Protein AF-V9LHU2-F1 (afdb_monomer_lite)

Sequence (191 aa):
ALPICSCALKLEPSNVKAFYRRALAYKGLQNYTVSIDDLNKVLKLDSNVAEAQKELQEVSELLKKQRSASSHEKSRKKIQIDEVADVDEEETGPKQQDATKQVGSGDPTEDLPYIREAFENSHSPSEKGALLKPTNAYEFGQAFNVLRSKKDSTACAELLRNVEPKDLPLMITNKLESDAFTMIFQALEGH

Radius of gyration: 30.88 Å; chains: 1; bounding box: 81×72×53 Å

Organism: Callorhinchus milii (NCBI:txid7868)

Secondary structure (DSSP, 8-state):
-HHHHHHHHHH-TT-HHHHHHHHHHHHHTT-HHHHHHHHHHHHHH-TT-HHHHHHHHHHHHHHHHHHHHHHHTT---------------------------------------------------------SS--SHHHHHHHHHHHHHHT-HHHHHHHHHTS-TTTHHHHHSS---HHHHHHHHHHHHT-

Foldseek 3Di:
DQVVLVVVCVVPVLDLVSLQVNLVVCVVVLVLVSSLVSLVSSCVSPVPPPVSVVSNVVSVVSVVVVVVVVVVVPCPDDDDDDDDDDDDDDDDDDDDDDDDDDDDDDDDDDDDDDPPPDPPPDDDDDPDPDPLADPALVSLVVQLVVCVVVLPLQVVLSSVVNDDPVCVCVSPVPDDDPVSVVSNVVSVVVD

InterPro domains:
  IPR011990 Tetratricopeptide-like helical domain superfamily [G3DSA:1.25.40.10] (1-74)
  IPR011990 Tetratricopeptide-like helical domain superfamily [SSF48452] (1-69)
  IPR025986 RNA-polymerase II-associated protein 3-like, C-terminal domain [PF13877] (133-189)
  IPR051982 Ciliary Assembly and Mitochondrial Import [PTHR45984] (5-190)

Structure (mmCIF, N/CA/C/O backbone):
data_AF-V9LHU2-F1
#
_entry.id   AF-V9LHU2-F1
#
loop_
_atom_site.group_PDB
_atom_site.id
_atom_site.type_symbol
_atom_site.label_atom_id
_atom_site.label_alt_id
_atom_site.label_comp_id
_atom_site.label_asym_id
_atom_site.label_entity_id
_atom_site.label_seq_id
_atom_site.pdbx_PDB_ins_code
_atom_site.Cartn_x
_atom_site.Cartn_y
_atom_site.Cartn_z
_atom_site.occupancy
_atom_site.B_iso_or_equiv
_atom_site.auth_seq_id
_atom_site.auth_comp_id
_atom_site.auth_asym_id
_atom_site.auth_atom_id
_atom_site.pdbx_PDB_model_num
ATOM 1 N N . ALA A 1 1 ? -0.567 2.922 -3.201 1.00 70.00 1 ALA A N 1
ATOM 2 C CA . ALA A 1 1 ? -0.604 1.744 -2.298 1.00 70.00 1 ALA A CA 1
ATOM 3 C C . ALA A 1 1 ? -1.782 0.796 -2.578 1.00 70.00 1 ALA A C 1
ATOM 5 O O . ALA A 1 1 ? -1.551 -0.404 -2.700 1.00 70.00 1 ALA A O 1
ATOM 6 N N . LEU A 1 2 ? -3.021 1.296 -2.716 1.00 85.56 2 LEU A N 1
ATOM 7 C CA . LEU A 1 2 ? -4.216 0.455 -2.919 1.00 85.56 2 LEU A CA 1
ATOM 8 C C . LEU A 1 2 ? -4.180 -0.499 -4.134 1.00 85.56 2 LEU A C 1
ATOM 10 O O . LEU A 1 2 ? -4.564 -1.660 -3.956 1.00 85.56 2 LEU A O 1
ATOM 14 N N . PRO A 1 3 ? -3.711 -0.085 -5.335 1.00 87.94 3 PRO A N 1
ATOM 15 C CA . PRO A 1 3 ? -3.720 -0.973 -6.502 1.00 87.94 3 PRO A CA 1
ATOM 16 C C . PRO A 1 3 ? -2.809 -2.190 -6.311 1.00 87.94 3 PRO A C 1
ATOM 18 O O . PRO A 1 3 ? -3.219 -3.318 -6.561 1.00 87.94 3 PRO A O 1
ATOM 21 N N . ILE A 1 4 ? -1.612 -1.970 -5.760 1.00 90.44 4 ILE A N 1
ATOM 22 C CA . ILE A 1 4 ? -0.615 -3.021 -5.515 1.00 90.44 4 ILE A CA 1
ATOM 23 C C . ILE A 1 4 ? -1.143 -4.047 -4.506 1.00 90.44 4 ILE A C 1
ATOM 25 O O . ILE A 1 4 ? -1.066 -5.246 -4.753 1.00 90.44 4 ILE A O 1
ATOM 29 N N . CYS A 1 5 ? -1.739 -3.593 -3.397 1.00 91.50 5 CYS A N 1
ATOM 30 C CA . CYS A 1 5 ? -2.280 -4.507 -2.386 1.00 91.50 5 CYS A CA 1
ATOM 31 C C . CYS A 1 5 ? -3.470 -5.311 -2.927 1.00 91.50 5 CYS A C 1
ATOM 33 O O . CYS A 1 5 ? -3.622 -6.485 -2.608 1.00 91.50 5 CYS A O 1
ATOM 35 N N . SER A 1 6 ? -4.296 -4.703 -3.780 1.00 91.00 6 SER A N 1
ATOM 36 C CA . SER A 1 6 ? -5.430 -5.395 -4.399 1.00 91.00 6 SER A CA 1
ATOM 37 C C . SER A 1 6 ? -4.979 -6.454 -5.405 1.00 91.00 6 SER A C 1
ATOM 39 O O . SER A 1 6 ? -5.558 -7.534 -5.435 1.00 91.00 6 SER A O 1
ATOM 41 N N . CYS A 1 7 ? -3.928 -6.190 -6.187 1.00 93.06 7 CYS A N 1
ATOM 42 C CA . CYS A 1 7 ? -3.309 -7.207 -7.038 1.00 93.06 7 CYS A CA 1
ATOM 43 C C . CYS A 1 7 ? -2.680 -8.334 -6.209 1.00 93.06 7 CYS A C 1
ATOM 45 O O . CYS A 1 7 ? -2.904 -9.501 -6.518 1.00 93.06 7 CYS A O 1
ATOM 47 N N . ALA A 1 8 ? -1.974 -8.006 -5.123 1.00 91.94 8 ALA A N 1
ATOM 48 C CA . ALA A 1 8 ? -1.400 -9.008 -4.225 1.00 91.94 8 ALA A CA 1
ATOM 49 C C . ALA A 1 8 ? -2.474 -9.944 -3.645 1.00 91.94 8 ALA A C 1
ATOM 51 O O . ALA A 1 8 ? -2.272 -11.148 -3.618 1.00 91.94 8 ALA A O 1
ATOM 52 N N . LEU A 1 9 ? -3.646 -9.417 -3.281 1.00 93.69 9 LEU A N 1
ATOM 53 C CA . LEU A 1 9 ? -4.769 -10.220 -2.780 1.00 93.69 9 LEU A CA 1
ATOM 54 C C . LEU A 1 9 ? -5.472 -11.062 -3.856 1.00 93.69 9 LEU A C 1
ATOM 56 O O . LEU A 1 9 ? -6.142 -12.033 -3.518 1.00 93.69 9 LEU A O 1
ATOM 60 N N . LYS A 1 10 ? -5.340 -10.711 -5.141 1.00 94.25 10 LYS A N 1
ATOM 61 C CA . LYS A 1 10 ? -5.804 -11.569 -6.245 1.00 94.25 10 LYS A CA 1
ATOM 62 C C . LYS A 1 10 ? -4.884 -12.771 -6.451 1.00 94.25 10 LYS A C 1
ATOM 64 O O . LYS A 1 10 ? -5.369 -13.831 -6.823 1.00 94.25 10 LYS A O 1
ATOM 69 N N . LEU A 1 11 ? -3.581 -12.587 -6.235 1.00 93.88 11 LEU A N 1
ATOM 70 C CA . LEU A 1 11 ? -2.580 -13.651 -6.345 1.00 93.88 11 LEU A CA 1
ATOM 71 C C . LEU A 1 11 ? -2.571 -14.538 -5.095 1.00 93.88 11 LEU A C 1
ATOM 73 O O . LEU A 1 11 ? -2.577 -15.758 -5.203 1.00 93.88 11 LEU A O 1
ATOM 77 N N . GLU A 1 12 ? -2.613 -13.922 -3.915 1.00 93.00 12 GLU A N 1
ATOM 78 C CA . GLU A 1 12 ? -2.610 -14.591 -2.617 1.00 93.00 12 GLU A CA 1
ATOM 79 C C . GLU A 1 12 ? -3.754 -14.063 -1.732 1.00 93.00 12 GLU A C 1
ATOM 81 O O . GLU A 1 12 ? -3.588 -13.084 -0.994 1.00 93.00 12 GLU A O 1
ATOM 86 N N . PRO A 1 13 ? -4.929 -14.719 -1.759 1.00 92.50 13 PRO A N 1
ATOM 87 C CA . PRO A 1 13 ? -6.110 -14.273 -1.017 1.00 92.50 13 PRO A CA 1
ATOM 88 C C . PRO A 1 13 ? -5.958 -14.278 0.509 1.00 92.50 13 PRO A C 1
ATOM 90 O O . PRO A 1 13 ? -6.752 -13.644 1.199 1.00 92.50 13 PRO A O 1
ATOM 93 N N . SER A 1 14 ? -4.963 -14.987 1.044 1.00 93.06 14 SER A N 1
ATOM 94 C CA . SER A 1 14 ? -4.657 -15.101 2.476 1.00 93.06 14 SER A CA 1
ATOM 95 C C . SER A 1 14 ? -3.458 -14.248 2.911 1.00 93.06 14 SER A C 1
ATOM 97 O O . SER A 1 14 ? -2.931 -14.429 4.009 1.00 93.06 14 SER A O 1
ATOM 99 N N . ASN A 1 15 ? -2.996 -13.311 2.076 1.00 93.81 15 ASN A N 1
ATOM 100 C CA . ASN A 1 15 ? -1.817 -12.510 2.389 1.00 93.81 15 ASN A CA 1
ATOM 101 C C . ASN A 1 15 ? -2.116 -11.435 3.452 1.00 93.81 15 ASN A C 1
ATOM 103 O O . ASN A 1 15 ? -2.628 -10.349 3.162 1.00 93.81 15 ASN A O 1
ATOM 107 N N . VAL A 1 16 ? -1.730 -11.730 4.698 1.00 94.31 16 VAL A N 1
ATOM 108 C CA . VAL A 1 16 ? -1.912 -10.859 5.873 1.00 94.31 16 VAL A CA 1
ATOM 109 C C . VAL A 1 16 ? -1.291 -9.474 5.661 1.00 94.31 16 VAL A C 1
ATOM 111 O O . VAL A 1 16 ? -1.919 -8.451 5.940 1.00 94.31 16 VAL A O 1
ATOM 114 N N . LYS A 1 17 ? -0.077 -9.413 5.098 1.00 93.88 17 LYS A N 1
ATOM 115 C CA . LYS A 1 17 ? 0.635 -8.146 4.856 1.00 93.88 17 LYS A CA 1
ATOM 116 C C . LYS A 1 17 ? -0.089 -7.282 3.824 1.00 93.88 17 LYS A C 1
ATOM 118 O O . LYS A 1 17 ? -0.102 -6.060 3.965 1.00 93.88 17 LYS A O 1
ATOM 123 N N . ALA A 1 18 ? -0.682 -7.893 2.799 1.00 95.50 18 ALA A N 1
ATOM 124 C CA . ALA A 1 18 ? -1.439 -7.178 1.779 1.00 95.50 18 ALA A CA 1
ATOM 125 C C . ALA A 1 18 ? -2.730 -6.574 2.353 1.00 95.50 18 ALA A C 1
ATOM 127 O O . ALA A 1 18 ? -2.995 -5.397 2.102 1.00 95.50 18 ALA A O 1
ATOM 128 N N . PHE A 1 19 ? -3.478 -7.322 3.176 1.00 96.12 19 PHE A N 1
ATOM 129 C CA . PHE A 1 19 ? -4.643 -6.777 3.887 1.00 96.12 19 PHE A CA 1
ATOM 130 C C . PHE A 1 19 ? -4.256 -5.627 4.818 1.00 96.12 19 PHE A C 1
ATOM 132 O O . PHE A 1 19 ? -4.855 -4.557 4.740 1.00 96.12 19 PHE A O 1
ATOM 139 N N . TYR A 1 20 ? -3.211 -5.798 5.631 1.00 96.25 20 TYR A N 1
ATOM 140 C CA . TYR A 1 20 ? -2.770 -4.767 6.571 1.00 96.25 20 TYR A CA 1
ATOM 141 C C . TYR A 1 20 ? -2.350 -3.471 5.858 1.00 96.25 20 TYR A C 1
ATOM 143 O O . TYR A 1 20 ? -2.812 -2.381 6.192 1.00 96.25 20 TYR A O 1
ATOM 151 N N . ARG A 1 21 ? -1.538 -3.572 4.796 1.00 96.00 21 ARG A N 1
ATOM 152 C CA . ARG A 1 21 ? -1.123 -2.405 3.997 1.00 96.00 21 ARG A CA 1
ATOM 153 C C . ARG A 1 21 ? -2.301 -1.724 3.302 1.00 96.00 21 ARG A C 1
ATOM 155 O O . ARG A 1 21 ? -2.314 -0.496 3.197 1.00 96.00 21 ARG A O 1
ATOM 162 N N . ARG A 1 22 ? -3.286 -2.496 2.830 1.00 96.88 22 ARG A N 1
ATOM 163 C CA . ARG A 1 22 ? -4.504 -1.949 2.222 1.00 96.88 22 ARG A CA 1
ATOM 164 C C . ARG A 1 22 ? -5.360 -1.215 3.254 1.00 96.88 22 ARG A C 1
ATOM 166 O O . ARG A 1 22 ? -5.807 -0.106 2.968 1.00 96.88 22 ARG A O 1
ATOM 173 N N . ALA A 1 23 ? -5.491 -1.762 4.461 1.00 96.69 23 ALA A N 1
ATOM 174 C CA . ALA A 1 23 ? -6.205 -1.119 5.555 1.00 96.69 23 ALA A CA 1
ATOM 175 C C . ALA A 1 23 ? -5.594 0.229 5.952 1.00 96.69 23 ALA A C 1
ATOM 177 O O . ALA A 1 23 ? -6.328 1.207 6.096 1.00 96.69 23 ALA A O 1
ATOM 178 N N . LEU A 1 24 ? -4.265 0.309 6.073 1.00 96.38 24 LEU A N 1
ATOM 179 C CA . LEU A 1 24 ? -3.568 1.562 6.384 1.00 96.38 24 LEU A CA 1
ATOM 180 C C . LEU A 1 24 ? -3.750 2.609 5.278 1.00 96.38 24 LEU A C 1
ATOM 182 O O . LEU A 1 24 ? -3.961 3.788 5.558 1.00 96.38 24 LEU A O 1
ATOM 186 N N . ALA A 1 25 ? -3.731 2.181 4.014 1.00 96.56 25 ALA A N 1
ATOM 187 C CA . ALA A 1 25 ? -4.011 3.076 2.898 1.00 96.56 25 ALA A CA 1
ATOM 188 C C . ALA A 1 25 ? -5.453 3.617 2.951 1.00 96.56 25 ALA A C 1
ATOM 190 O O . ALA A 1 25 ? -5.659 4.810 2.746 1.00 96.56 25 ALA A O 1
ATOM 191 N N . TYR A 1 26 ? -6.443 2.779 3.281 1.00 96.81 26 TYR A N 1
ATOM 192 C CA . TYR A 1 26 ? -7.828 3.230 3.461 1.00 96.81 26 TYR A CA 1
ATOM 193 C C . TYR A 1 26 ? -8.025 4.118 4.695 1.00 96.81 26 TYR A C 1
ATOM 195 O O . TYR A 1 26 ? -8.783 5.084 4.614 1.00 96.81 26 TYR A O 1
ATOM 203 N N . LYS A 1 27 ? -7.300 3.865 5.794 1.00 95.81 27 LYS A N 1
ATOM 204 C CA . LYS A 1 27 ? -7.235 4.762 6.961 1.00 95.81 27 LYS A CA 1
ATOM 205 C C . LYS A 1 27 ? -6.765 6.159 6.543 1.00 95.81 27 LYS A C 1
ATOM 207 O O . LYS A 1 27 ? -7.410 7.141 6.898 1.00 95.81 27 LYS A O 1
ATOM 212 N N . GLY A 1 28 ? -5.697 6.248 5.743 1.00 94.81 28 GLY A N 1
ATOM 213 C CA . GLY A 1 28 ? -5.184 7.519 5.212 1.00 94.81 28 GLY A CA 1
ATOM 214 C C . GLY A 1 28 ? -6.164 8.249 4.285 1.00 94.81 28 GLY A C 1
ATOM 215 O O . GLY A 1 28 ? -6.197 9.473 4.267 1.00 94.81 28 GLY A O 1
ATOM 216 N N . LEU A 1 29 ? -7.017 7.509 3.573 1.00 94.75 29 LEU A N 1
ATOM 217 C CA . LEU A 1 29 ? -8.088 8.060 2.731 1.00 94.75 29 LEU A CA 1
ATOM 218 C C . LEU A 1 29 ? -9.377 8.376 3.504 1.00 94.75 29 LEU A C 1
ATOM 220 O O . LEU A 1 29 ? -10.397 8.670 2.885 1.00 94.75 29 LEU A O 1
ATOM 224 N N . GLN A 1 30 ? -9.360 8.261 4.836 1.00 94.44 30 GLN A N 1
ATOM 225 C CA . GLN A 1 30 ? -10.532 8.415 5.708 1.00 94.44 30 GLN A CA 1
ATOM 226 C C . GLN A 1 30 ? -11.694 7.465 5.367 1.00 94.44 30 GLN A C 1
ATOM 228 O O . GLN A 1 30 ? -12.832 7.658 5.793 1.00 94.44 30 GLN A O 1
ATOM 233 N N . ASN A 1 31 ? -11.416 6.391 4.626 1.00 96.00 31 ASN A N 1
ATOM 234 C CA . ASN A 1 31 ? -12.379 5.335 4.357 1.00 96.00 31 ASN A CA 1
ATOM 235 C C . ASN A 1 31 ? -12.273 4.270 5.455 1.00 96.00 31 ASN A C 1
ATOM 237 O O . ASN A 1 31 ? -11.747 3.170 5.266 1.00 96.00 31 ASN A O 1
ATOM 241 N N . TYR A 1 32 ? -12.729 4.645 6.648 1.00 96.88 32 TYR A N 1
ATOM 242 C CA . TYR A 1 32 ? -12.542 3.845 7.854 1.00 96.88 32 TYR A CA 1
ATOM 243 C C . TYR A 1 32 ? -13.312 2.521 7.832 1.00 96.88 32 TYR A C 1
ATOM 245 O O . TYR A 1 32 ? -12.862 1.554 8.435 1.00 96.88 32 TYR A O 1
ATOM 253 N N . THR A 1 33 ? -14.431 2.434 7.109 1.00 96.06 33 THR A N 1
ATOM 254 C CA . THR A 1 33 ? -15.222 1.197 7.014 1.00 96.06 33 THR A CA 1
ATOM 255 C C . THR A 1 33 ? -14.438 0.086 6.320 1.00 96.06 33 THR A C 1
ATOM 257 O O . THR A 1 33 ? -14.263 -0.988 6.890 1.00 96.06 33 THR A O 1
ATOM 260 N N . VAL A 1 34 ? -13.875 0.368 5.141 1.00 96.31 34 VAL A N 1
ATOM 261 C CA . VAL A 1 34 ? -13.072 -0.614 4.393 1.00 96.31 34 VAL A CA 1
ATOM 262 C C . VAL A 1 34 ? -11.771 -0.942 5.133 1.00 96.31 34 VAL A C 1
ATOM 264 O O . VAL A 1 34 ? -11.323 -2.087 5.129 1.00 96.31 34 VAL A O 1
ATOM 267 N N . SER A 1 35 ? -11.182 0.045 5.816 1.00 97.00 35 SER A N 1
ATOM 268 C CA . SER A 1 35 ? -10.005 -0.167 6.665 1.00 97.00 35 SER A CA 1
ATOM 269 C C . SER A 1 35 ? -10.281 -1.167 7.798 1.00 97.00 35 SER A C 1
ATOM 271 O O . SER A 1 35 ? -9.515 -2.114 7.977 1.00 97.00 35 SER A O 1
ATOM 273 N N . ILE A 1 36 ? -11.410 -1.025 8.505 1.00 97.62 36 ILE A N 1
ATOM 274 C CA . ILE A 1 36 ? -11.835 -1.952 9.568 1.00 97.62 36 ILE A CA 1
ATOM 275 C C . ILE A 1 36 ? -12.073 -3.360 9.016 1.00 97.62 36 ILE A C 1
ATOM 277 O O . ILE A 1 36 ? -11.652 -4.337 9.636 1.00 97.62 36 ILE A O 1
ATOM 281 N N . ASP A 1 37 ? -12.716 -3.492 7.856 1.00 97.31 37 ASP A N 1
ATOM 282 C CA . ASP A 1 37 ? -12.974 -4.801 7.245 1.00 97.31 37 ASP A CA 1
ATOM 283 C C . ASP A 1 37 ? -11.676 -5.552 6.919 1.00 97.31 37 ASP A C 1
ATOM 285 O O . ASP A 1 37 ? -11.569 -6.758 7.161 1.00 97.31 37 ASP A O 1
ATOM 289 N N . ASP A 1 38 ? -10.674 -4.844 6.397 1.00 97.12 38 ASP A N 1
ATOM 290 C CA . ASP A 1 38 ? -9.365 -5.424 6.102 1.00 97.12 38 ASP A CA 1
ATOM 291 C C . ASP A 1 38 ? -8.579 -5.764 7.379 1.00 97.12 38 ASP A C 1
ATOM 293 O O . ASP A 1 38 ? -7.986 -6.841 7.447 1.00 97.12 38 ASP A O 1
ATOM 297 N N . LEU A 1 39 ? -8.627 -4.925 8.422 1.00 97.00 39 LEU A N 1
ATOM 298 C CA . LEU A 1 39 ? -8.008 -5.228 9.725 1.00 97.00 39 LEU A CA 1
ATOM 299 C C . LEU A 1 39 ? -8.656 -6.440 10.401 1.00 97.00 39 LEU A C 1
ATOM 301 O O . LEU A 1 39 ? -7.961 -7.294 10.946 1.00 97.00 39 LEU A O 1
ATOM 305 N N . ASN A 1 40 ? -9.977 -6.587 10.300 1.00 96.88 40 ASN A N 1
ATOM 306 C CA . ASN A 1 40 ? -10.668 -7.777 10.790 1.00 96.88 40 ASN A CA 1
ATOM 307 C C . ASN A 1 40 ? -10.227 -9.045 10.048 1.00 96.88 40 ASN A C 1
ATOM 309 O O . ASN A 1 40 ? -10.121 -10.108 10.657 1.00 96.88 40 ASN A O 1
ATOM 313 N N . LYS A 1 41 ? -9.955 -8.964 8.739 1.00 95.94 41 LYS A N 1
ATOM 314 C CA . LYS A 1 41 ? -9.402 -10.101 7.983 1.00 95.94 41 LYS A CA 1
ATOM 315 C C . LYS A 1 41 ? -7.984 -10.440 8.427 1.00 95.94 41 LYS A C 1
ATOM 317 O O . LYS A 1 41 ? -7.686 -11.621 8.562 1.00 95.94 41 LYS A O 1
ATOM 322 N N . VAL A 1 42 ? -7.149 -9.436 8.706 1.00 96.06 42 VAL A N 1
ATOM 323 C CA . VAL A 1 42 ? -5.812 -9.641 9.291 1.00 96.06 42 VAL A CA 1
ATOM 324 C C . VAL A 1 42 ? -5.920 -10.436 10.589 1.00 96.06 42 VAL A C 1
ATOM 326 O O . VAL A 1 42 ? -5.305 -11.488 10.685 1.00 96.06 42 VAL A O 1
ATOM 329 N N . LEU A 1 43 ? -6.776 -10.013 11.523 1.00 95.06 43 LEU A N 1
ATOM 330 C CA . LEU A 1 43 ? -6.936 -10.668 12.830 1.00 95.06 43 LEU A CA 1
ATOM 331 C C . LEU A 1 43 ? -7.561 -12.070 12.758 1.00 95.06 43 LEU A C 1
ATOM 333 O O . LEU A 1 43 ? -7.318 -12.904 13.632 1.00 95.06 43 LEU A O 1
ATOM 337 N N . LYS A 1 44 ? -8.363 -12.342 11.722 1.00 95.19 44 LYS A N 1
ATOM 338 C CA . LYS A 1 44 ? -8.899 -13.684 11.441 1.00 95.19 44 LYS A CA 1
ATOM 339 C C . LYS A 1 44 ? -7.836 -14.645 10.916 1.00 95.19 44 LYS A C 1
ATOM 341 O O . LYS A 1 44 ? -7.935 -15.838 11.177 1.00 95.19 44 LYS A O 1
ATOM 346 N N . LEU A 1 45 ? -6.879 -14.143 10.136 1.00 92.75 45 LEU A N 1
ATOM 347 C CA . LEU A 1 45 ? -5.796 -14.947 9.566 1.00 92.75 45 LEU A CA 1
ATOM 348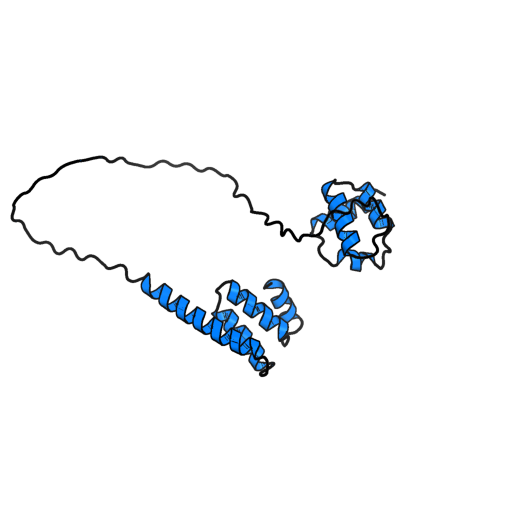 C C . LEU A 1 45 ? -4.640 -15.117 10.556 1.00 92.75 45 LEU A C 1
ATOM 350 O O . LEU A 1 45 ? -4.073 -16.199 10.656 1.00 92.75 45 LEU A O 1
ATOM 354 N N . ASP A 1 46 ? -4.316 -14.054 11.286 1.00 90.81 46 ASP A N 1
ATOM 355 C CA . ASP A 1 46 ? -3.299 -14.030 12.326 1.00 90.81 46 ASP A CA 1
ATOM 356 C C . ASP A 1 46 ? -3.799 -13.191 13.507 1.00 90.81 46 ASP A C 1
ATOM 358 O O . ASP A 1 46 ? -3.810 -11.958 13.489 1.00 90.81 46 ASP A O 1
ATOM 362 N N . SER A 1 47 ? -4.244 -13.882 14.553 1.00 88.50 47 SER A N 1
ATOM 363 C CA . SER A 1 47 ? -4.791 -13.246 15.751 1.00 88.50 47 SER A CA 1
ATOM 364 C C . SER A 1 47 ? -3.719 -12.641 16.665 1.00 88.50 47 SER A C 1
ATOM 366 O O . SER A 1 47 ? -4.075 -11.926 17.600 1.00 88.50 47 SER A O 1
ATOM 368 N N . ASN A 1 48 ? -2.429 -12.895 16.407 1.00 89.25 48 ASN A N 1
ATOM 369 C CA . ASN A 1 48 ? -1.317 -12.433 17.241 1.00 89.25 48 ASN A CA 1
ATOM 370 C C . ASN A 1 48 ? -0.711 -11.095 16.769 1.00 89.25 48 ASN A C 1
ATOM 372 O O . ASN A 1 48 ? 0.289 -10.630 17.314 1.00 89.25 48 ASN A O 1
ATOM 376 N N . VAL A 1 49 ? -1.302 -10.449 15.761 1.00 91.75 49 VAL A N 1
ATOM 377 C CA . VAL A 1 49 ? -0.830 -9.148 15.263 1.00 91.75 49 VAL A CA 1
ATOM 378 C C . VAL A 1 49 ? -1.354 -8.023 16.161 1.00 91.75 49 VAL A C 1
ATOM 380 O O . VAL A 1 49 ? -2.414 -7.442 15.911 1.00 91.75 49 VAL A O 1
ATOM 383 N N . ALA A 1 50 ? -0.605 -7.703 17.218 1.00 92.31 50 ALA A N 1
ATOM 384 C CA . ALA A 1 50 ? -0.946 -6.644 18.173 1.00 92.31 50 ALA A CA 1
ATOM 385 C C . ALA A 1 50 ? -1.112 -5.270 17.494 1.00 92.31 50 ALA A C 1
ATOM 387 O O . ALA A 1 50 ? -1.990 -4.484 17.854 1.00 92.31 50 ALA A O 1
ATOM 388 N N . GLU A 1 51 ? -0.317 -4.996 16.460 1.00 92.19 51 GLU A N 1
ATOM 389 C CA . GLU A 1 51 ? -0.398 -3.772 15.668 1.00 92.19 51 GLU A CA 1
ATOM 390 C C . GLU A 1 51 ? -1.753 -3.646 14.966 1.00 92.19 51 GLU A C 1
ATOM 392 O O . GLU A 1 51 ? -2.352 -2.575 14.974 1.00 92.19 51 GLU A O 1
ATOM 397 N N . ALA A 1 52 ? -2.291 -4.743 14.426 1.00 93.00 52 ALA A N 1
ATOM 398 C CA . ALA A 1 52 ? -3.588 -4.735 13.756 1.00 93.00 52 ALA A CA 1
ATOM 399 C C . ALA A 1 52 ? -4.744 -4.486 14.732 1.00 93.00 52 ALA A C 1
ATOM 401 O O . ALA A 1 52 ? -5.700 -3.800 14.376 1.00 93.00 52 ALA A O 1
ATOM 402 N N . GLN A 1 53 ? -4.643 -4.978 15.971 1.00 94.88 53 GLN A N 1
ATOM 403 C CA . GLN A 1 53 ? -5.624 -4.680 17.020 1.00 94.88 53 GLN A CA 1
ATOM 404 C C . GLN A 1 53 ? -5.604 -3.194 17.395 1.00 94.88 53 GLN A C 1
ATOM 406 O O . GLN A 1 53 ? -6.657 -2.557 17.465 1.00 94.88 53 GLN A O 1
ATOM 411 N N . LYS A 1 54 ? -4.405 -2.627 17.580 1.00 96.50 54 LYS A N 1
ATOM 412 C CA . LYS A 1 54 ? -4.226 -1.203 17.883 1.00 96.50 54 LYS A CA 1
ATOM 413 C C . LYS A 1 54 ? -4.783 -0.317 16.766 1.00 96.50 54 LYS A C 1
ATOM 415 O O . LYS A 1 54 ? -5.544 0.609 17.039 1.00 96.50 54 LYS A O 1
ATOM 420 N N . GLU A 1 55 ? -4.438 -0.623 15.518 1.00 96.19 55 GLU A N 1
ATOM 421 C CA . GLU A 1 55 ? -4.940 0.103 14.348 1.00 96.19 55 GLU A CA 1
ATOM 422 C C . GLU A 1 55 ? -6.465 0.008 14.238 1.00 96.19 55 GLU A C 1
ATOM 424 O O . GLU A 1 55 ? -7.130 1.005 13.965 1.00 96.19 55 GLU A O 1
ATOM 429 N N . LEU A 1 56 ? -7.053 -1.161 14.515 1.00 96.56 56 LEU A N 1
ATOM 430 C CA . LEU A 1 56 ? -8.505 -1.342 14.472 1.00 96.56 56 LEU A CA 1
ATOM 431 C C . LEU A 1 56 ? -9.218 -0.471 15.509 1.00 96.56 56 LEU A C 1
ATOM 433 O O . LEU A 1 56 ? -10.255 0.126 15.202 1.00 96.56 56 LEU A O 1
ATOM 437 N N . GLN A 1 57 ? -8.659 -0.363 16.715 1.00 96.69 57 GLN A N 1
ATOM 438 C CA . GLN A 1 57 ? -9.188 0.516 17.752 1.00 96.69 57 GLN A CA 1
ATOM 439 C C . GLN A 1 57 ? -9.114 1.986 17.320 1.00 96.69 57 GLN A C 1
ATOM 441 O O . GLN A 1 57 ? -10.116 2.695 17.393 1.00 96.69 57 GLN A O 1
ATOM 446 N N . GLU A 1 58 ? -7.967 2.433 16.806 1.00 96.88 58 GLU A N 1
ATOM 447 C CA . GLU A 1 58 ? -7.781 3.815 16.354 1.00 96.88 58 GLU A CA 1
ATOM 448 C C . GLU A 1 58 ? -8.745 4.182 15.216 1.00 96.88 58 GLU A C 1
ATOM 450 O O . GLU A 1 58 ? -9.439 5.199 15.281 1.00 96.88 58 GLU A O 1
ATOM 455 N N . VAL A 1 59 ? -8.849 3.329 14.194 1.00 97.12 59 VAL A N 1
ATOM 456 C CA . VAL A 1 59 ? -9.748 3.544 13.052 1.00 97.12 59 VAL A CA 1
ATOM 457 C C . VAL A 1 59 ? -11.215 3.572 13.495 1.00 97.12 59 VAL A C 1
ATOM 459 O O . VAL A 1 59 ? -12.004 4.371 12.984 1.00 97.12 59 VAL A O 1
ATOM 462 N N . SER A 1 60 ? -11.589 2.752 14.479 1.00 96.50 60 SER A N 1
ATOM 463 C CA . SER A 1 60 ? -12.944 2.747 15.041 1.00 96.50 60 SER A CA 1
ATOM 464 C C . SER A 1 60 ? -13.284 4.061 15.750 1.00 96.50 60 SER A C 1
ATOM 466 O O . SER A 1 60 ? -14.395 4.574 15.595 1.00 96.50 60 SER A O 1
ATOM 468 N N . GLU A 1 61 ? -12.337 4.642 16.488 1.00 96.50 61 GLU A N 1
ATOM 469 C CA . GLU A 1 61 ? -12.522 5.951 17.124 1.00 96.50 61 GLU A CA 1
ATOM 470 C C . GLU A 1 61 ? -12.606 7.085 16.093 1.00 96.50 61 GLU A C 1
ATOM 472 O O . GLU A 1 61 ? -13.473 7.959 16.195 1.00 96.50 61 GLU A O 1
ATOM 477 N N . LEU A 1 62 ? -11.784 7.037 15.039 1.00 95.50 62 LEU A N 1
ATOM 478 C CA . LEU A 1 62 ? -11.861 7.994 13.931 1.00 95.50 62 LEU A CA 1
ATOM 479 C C . LEU A 1 62 ? -13.224 7.946 13.224 1.00 95.50 62 LEU A C 1
ATOM 481 O O . LEU A 1 62 ? -13.816 8.995 12.962 1.00 95.50 62 LEU A O 1
ATOM 485 N N . LEU A 1 63 ? -13.778 6.750 12.999 1.00 95.31 63 LEU A N 1
ATOM 486 C CA . LEU A 1 63 ? -15.109 6.586 12.412 1.00 95.31 63 LEU A CA 1
ATOM 487 C C . LEU A 1 63 ? -16.214 7.186 13.298 1.00 95.31 63 LEU A C 1
ATOM 489 O O . LEU A 1 63 ? -17.125 7.846 12.789 1.00 95.31 63 LEU A O 1
ATOM 493 N N . LYS A 1 64 ? -16.144 6.991 14.622 1.00 94.62 64 LYS A N 1
ATOM 494 C CA . LYS A 1 64 ? -17.090 7.608 15.570 1.00 94.62 64 LYS A CA 1
ATOM 495 C C . LYS A 1 64 ? -17.007 9.135 15.520 1.00 94.62 64 LYS A C 1
ATOM 497 O O . LYS A 1 64 ? -18.045 9.793 15.438 1.00 94.62 64 LYS A O 1
ATOM 502 N N . LYS A 1 65 ? -15.791 9.690 15.505 1.00 93.75 65 LYS A N 1
ATOM 503 C CA . LYS A 1 65 ? -15.550 11.139 15.414 1.00 93.75 65 LYS A CA 1
ATOM 504 C C . LYS A 1 65 ? -16.056 11.733 14.096 1.00 93.75 65 LYS A C 1
ATOM 506 O O . LYS A 1 65 ? -16.663 12.800 14.097 1.00 93.75 65 LYS A O 1
ATOM 511 N N . GLN A 1 66 ? -15.857 11.042 12.974 1.00 91.81 66 GLN A N 1
ATOM 512 C CA . GLN A 1 66 ? -16.377 11.480 11.676 1.00 91.81 66 GLN A CA 1
ATOM 513 C C . GLN A 1 66 ? -17.912 11.525 11.673 1.00 91.81 66 GLN A C 1
ATOM 515 O O . GLN A 1 66 ? -18.512 12.479 11.173 1.00 91.81 66 GLN A O 1
ATOM 520 N N . ARG A 1 67 ? -18.564 10.522 12.279 1.00 89.94 67 ARG A N 1
ATOM 521 C CA . ARG A 1 67 ? -20.028 10.486 12.404 1.00 89.94 67 ARG A CA 1
ATOM 522 C C . ARG A 1 67 ? -20.562 11.627 13.270 1.00 89.94 67 ARG A C 1
ATOM 524 O O . ARG A 1 67 ? -21.511 12.287 12.849 1.00 89.94 67 ARG A O 1
ATOM 531 N N . SER A 1 68 ? -19.956 11.903 14.426 1.00 86.88 68 SER A N 1
ATOM 532 C CA . SER A 1 68 ? -20.400 13.004 15.294 1.00 86.88 68 SER A CA 1
ATOM 533 C C . SER A 1 68 ? -20.209 14.378 14.642 1.00 86.88 68 SER A C 1
ATOM 535 O O . SER A 1 68 ? -21.129 15.195 14.688 1.00 86.88 68 SER A O 1
ATOM 537 N N . ALA A 1 69 ? -19.089 14.600 13.945 1.00 81.50 69 ALA A N 1
ATOM 538 C CA . ALA A 1 69 ? -18.838 15.830 13.190 1.00 81.50 69 ALA A CA 1
ATOM 539 C C . ALA A 1 69 ? -19.893 16.063 12.092 1.00 81.50 69 ALA A C 1
ATOM 541 O O . ALA A 1 69 ? -20.467 17.146 12.002 1.00 81.50 69 ALA A O 1
ATOM 542 N N . SER A 1 70 ? -20.238 15.020 11.326 1.00 75.38 70 SER A N 1
ATOM 543 C CA . SER A 1 70 ? -21.262 15.112 10.271 1.00 75.38 70 SER A CA 1
ATOM 544 C C . SER A 1 70 ? -22.680 15.394 10.795 1.00 75.38 70 SER A C 1
ATOM 546 O O . SER A 1 70 ? -23.539 15.878 10.056 1.00 75.38 70 SER A O 1
ATOM 548 N N . SER A 1 71 ? -22.945 15.103 12.074 1.00 65.94 71 SER A N 1
ATOM 549 C CA . SER A 1 71 ? -24.259 15.304 12.689 1.00 65.94 71 SER A CA 1
ATOM 550 C C . SER A 1 71 ? -24.477 16.732 13.199 1.00 65.94 71 SER A C 1
ATOM 552 O O . SER A 1 71 ? -25.626 17.137 13.351 1.00 65.94 71 SER A O 1
ATOM 554 N N . HIS A 1 72 ? -23.417 17.503 13.468 1.00 58.50 72 HIS A N 1
ATOM 555 C CA . HIS A 1 72 ? -23.528 18.899 13.924 1.00 58.50 72 HIS A CA 1
ATOM 556 C C . HIS A 1 72 ? -23.733 19.897 12.773 1.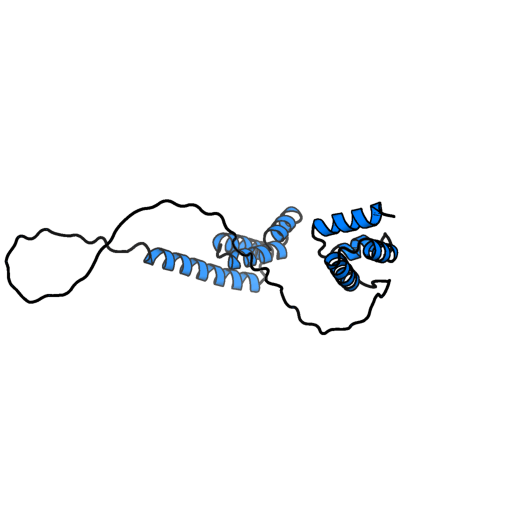00 58.50 72 HIS A C 1
ATOM 558 O O . HIS A 1 72 ? -24.246 20.991 12.993 1.00 58.50 72 HIS A O 1
ATOM 564 N N . GLU A 1 73 ? -23.412 19.515 11.535 1.00 56.41 73 GLU A N 1
ATOM 565 C CA . GLU A 1 73 ? -23.561 20.386 10.361 1.00 56.41 73 GLU A CA 1
ATOM 566 C C . GLU A 1 73 ? -25.009 20.468 9.831 1.00 56.41 73 GLU A C 1
ATOM 568 O O . GLU A 1 73 ? -25.396 21.459 9.214 1.00 56.41 73 GLU A O 1
ATOM 573 N N . LYS A 1 74 ? -25.855 19.472 10.131 1.00 59.31 74 LYS A N 1
ATOM 574 C CA . LYS A 1 74 ? -27.241 19.381 9.625 1.00 59.31 74 LYS A CA 1
ATOM 575 C C . LYS A 1 74 ? -28.288 20.163 10.436 1.00 59.31 74 LYS A C 1
ATOM 577 O O . LYS A 1 74 ? -29.441 20.210 10.022 1.00 59.31 74 LYS A O 1
ATOM 582 N N . SER A 1 75 ? -27.909 20.805 11.544 1.00 57.72 75 SER A N 1
ATOM 583 C CA . SER A 1 75 ? -28.841 21.501 12.455 1.00 57.72 75 SER A CA 1
ATOM 584 C C . SER A 1 75 ? -28.784 23.036 12.372 1.00 57.72 75 SER A C 1
ATOM 586 O O . SER A 1 75 ? -28.967 23.717 13.385 1.00 57.72 75 SER A O 1
ATOM 588 N N . ARG A 1 76 ? -28.551 23.628 11.188 1.00 61.34 76 ARG A N 1
ATOM 589 C CA . ARG A 1 76 ? -28.767 25.079 11.015 1.00 61.34 76 ARG A CA 1
ATOM 590 C C . ARG A 1 76 ? -30.276 25.369 11.057 1.00 61.34 76 ARG A C 1
ATOM 592 O O . ARG A 1 76 ? -31.045 24.877 10.239 1.00 61.34 76 ARG A O 1
ATOM 599 N N . LYS A 1 77 ? -30.676 26.102 12.097 1.00 62.41 77 LYS A N 1
ATOM 600 C CA . LYS A 1 77 ? -32.046 26.309 12.588 1.00 62.41 77 LYS A CA 1
ATOM 601 C C . LYS A 1 77 ? -32.949 26.992 11.549 1.00 62.41 77 LYS A C 1
ATOM 603 O O . LYS A 1 77 ? -32.565 27.995 10.957 1.00 62.41 77 LYS A O 1
ATOM 608 N N . LYS A 1 78 ? -34.172 26.474 11.388 1.00 62.25 78 LYS A N 1
ATOM 609 C CA . LYS A 1 78 ? -35.274 27.096 10.637 1.00 62.25 78 LYS A CA 1
ATOM 610 C C . LYS A 1 78 ? -35.766 28.319 11.423 1.00 62.25 78 LYS A C 1
ATOM 612 O O . LYS A 1 78 ? -36.299 28.150 12.514 1.00 62.25 78 LYS A O 1
ATOM 617 N N . ILE A 1 79 ? -35.553 29.523 10.897 1.00 65.56 79 ILE A N 1
ATOM 618 C CA . ILE A 1 79 ? -36.143 30.753 11.444 1.00 65.56 79 ILE A CA 1
ATOM 619 C C . ILE A 1 79 ? -37.645 30.708 11.118 1.00 65.56 79 ILE A C 1
ATOM 621 O O . ILE A 1 79 ? -38.009 30.614 9.947 1.00 65.56 79 ILE A O 1
ATOM 625 N N . GLN A 1 80 ? -38.502 30.690 12.142 1.00 53.62 80 GLN A N 1
ATOM 626 C CA . GLN A 1 80 ? -39.940 30.940 12.007 1.00 53.62 80 GLN A CA 1
ATOM 627 C C . GLN A 1 80 ? -40.164 32.438 12.223 1.00 53.62 80 GLN A C 1
ATOM 629 O O . GLN A 1 80 ? -39.702 32.981 13.224 1.00 53.62 80 GLN A O 1
ATOM 634 N N . ILE A 1 81 ? -40.803 33.092 11.255 1.00 60.00 81 ILE A N 1
ATOM 635 C CA . ILE A 1 81 ? -41.260 34.478 11.357 1.00 60.00 81 ILE A CA 1
ATOM 636 C C . ILE A 1 81 ? -42.759 34.380 11.634 1.00 60.00 8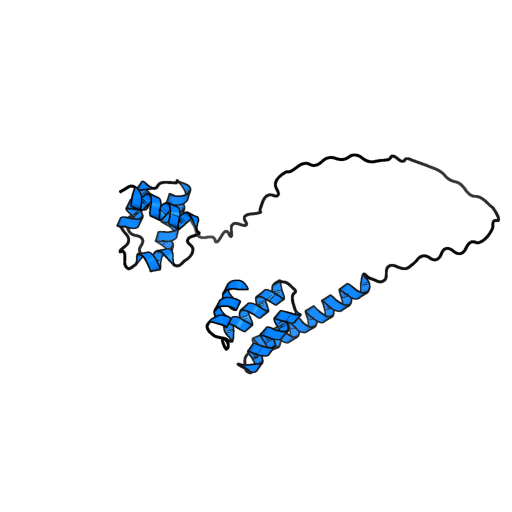1 ILE A C 1
ATOM 638 O O . ILE A 1 81 ? -43.494 33.933 10.755 1.00 60.00 81 ILE A O 1
ATOM 642 N N . ASP A 1 82 ? -43.179 34.734 12.847 1.00 58.25 82 ASP A N 1
ATOM 643 C CA . ASP A 1 82 ? -44.585 34.997 13.154 1.00 58.25 82 ASP A CA 1
ATOM 644 C C . ASP A 1 82 ? -44.861 36.479 12.880 1.00 58.25 82 ASP A C 1
ATOM 646 O O . ASP A 1 82 ? -44.143 37.359 13.360 1.00 58.25 82 ASP A O 1
ATOM 650 N N . GLU A 1 83 ? -45.884 36.739 12.068 1.00 58.88 83 GLU A N 1
ATOM 651 C CA . GLU A 1 83 ? -46.411 38.076 11.812 1.00 58.88 83 GLU A CA 1
ATOM 652 C C . GLU A 1 83 ? -47.004 38.648 13.105 1.00 58.88 83 GLU A C 1
ATOM 654 O O . GLU A 1 83 ? -47.933 38.075 13.678 1.00 58.88 83 GLU A O 1
ATOM 659 N N . VAL A 1 84 ? -46.506 39.803 13.550 1.00 53.38 84 VAL A N 1
ATOM 660 C CA . VAL A 1 84 ? -47.194 40.630 14.544 1.00 53.38 84 VAL A CA 1
ATOM 661 C C . VAL A 1 84 ? -47.303 42.056 14.029 1.00 53.38 84 VAL A C 1
ATOM 663 O O . VAL A 1 84 ? -46.317 42.673 13.632 1.00 53.38 84 VAL A O 1
ATOM 666 N N . ALA A 1 85 ? -48.555 42.503 13.990 1.00 47.34 85 ALA A N 1
ATOM 667 C CA . ALA A 1 85 ? -48.998 43.815 13.567 1.00 47.34 85 ALA A CA 1
ATOM 668 C C . ALA A 1 85 ? -48.404 44.942 14.427 1.00 47.34 85 ALA A C 1
ATOM 670 O O . ALA A 1 85 ? -48.050 44.745 15.590 1.00 47.34 85 ALA A O 1
ATOM 671 N N . ASP A 1 86 ? -48.330 46.099 13.778 1.00 46.97 86 ASP A N 1
ATOM 672 C CA . ASP A 1 86 ? -47.742 47.388 14.143 1.00 46.97 86 ASP A CA 1
ATOM 673 C C . ASP A 1 86 ? -47.971 47.845 15.594 1.00 46.97 86 ASP A C 1
ATOM 675 O O . ASP A 1 86 ? -49.070 47.663 16.107 1.00 46.97 86 ASP A O 1
ATOM 679 N N . VAL A 1 87 ? -46.972 48.505 16.204 1.00 39.97 87 VAL A N 1
ATOM 680 C CA . VAL A 1 87 ? -47.053 49.888 16.739 1.00 39.97 87 VAL A CA 1
ATOM 681 C C . VAL A 1 87 ? -45.626 50.436 16.954 1.00 39.97 87 VAL A C 1
ATOM 683 O O . VAL A 1 87 ? -44.755 49.761 17.502 1.00 39.97 87 VAL A O 1
ATOM 686 N N . ASP A 1 88 ? -45.449 51.670 16.485 1.00 39.66 88 ASP A N 1
ATOM 687 C CA . ASP A 1 88 ? -44.293 52.571 16.471 1.00 39.66 88 ASP A CA 1
ATOM 688 C C . ASP A 1 88 ? -43.601 52.846 17.828 1.00 39.66 88 ASP A C 1
ATOM 690 O O . ASP A 1 88 ? -44.251 52.931 18.866 1.00 39.66 88 ASP A O 1
ATOM 694 N N . GLU A 1 89 ? -42.276 53.049 17.833 1.00 40.66 89 GLU A N 1
ATOM 695 C CA . GLU A 1 89 ? -41.650 54.391 17.842 1.00 40.66 89 GLU A CA 1
ATOM 696 C C . GLU A 1 89 ? -40.114 54.324 18.022 1.00 40.66 89 GLU A C 1
ATOM 698 O O . GLU A 1 89 ? -39.579 53.634 18.885 1.00 40.66 89 GLU A O 1
ATOM 703 N N . GLU A 1 90 ? -39.458 55.064 17.125 1.00 35.53 90 GLU A N 1
ATOM 704 C CA . GLU A 1 90 ? -38.172 55.780 17.161 1.00 35.53 90 GLU A CA 1
ATOM 705 C C . GLU A 1 90 ? -36.962 55.263 17.967 1.00 35.53 90 GLU A C 1
ATOM 707 O O . GLU A 1 90 ? -36.960 55.205 19.190 1.00 35.53 90 GLU A O 1
ATOM 712 N N . GLU A 1 91 ? -35.827 55.089 17.275 1.00 38.19 91 GLU A N 1
ATOM 713 C CA . GLU A 1 91 ? -34.748 56.096 17.315 1.00 38.19 91 GLU A CA 1
ATOM 714 C C . GLU A 1 91 ? -33.626 55.782 16.299 1.00 38.19 91 GLU A C 1
ATOM 716 O O . GLU A 1 91 ? -33.127 54.663 16.185 1.00 38.19 91 GLU A O 1
ATOM 721 N N . THR A 1 92 ? -33.297 56.831 15.542 1.00 30.78 92 THR A N 1
ATOM 722 C CA . THR A 1 92 ? -32.035 57.173 14.860 1.00 30.78 92 THR A CA 1
ATOM 723 C C . THR A 1 92 ? -31.237 56.126 14.059 1.00 30.78 92 THR A C 1
ATOM 725 O O . THR A 1 92 ? -30.418 55.357 14.554 1.00 30.78 92 THR A O 1
ATOM 728 N N . GLY A 1 93 ? -31.338 56.245 12.725 1.00 31.23 93 GLY A N 1
ATOM 729 C CA . GLY A 1 93 ? -30.247 55.903 11.793 1.00 31.23 93 GLY A CA 1
ATOM 730 C C . GLY A 1 93 ? -29.166 57.004 11.750 1.00 31.23 93 GLY A C 1
ATOM 731 O O . GLY A 1 93 ? -29.105 57.830 12.658 1.00 31.23 93 GLY A O 1
ATOM 732 N N . PRO A 1 94 ? -28.384 57.163 10.661 1.00 47.66 94 PRO A N 1
ATOM 733 C CA . PRO A 1 94 ? -28.133 56.277 9.516 1.00 47.66 94 PRO A CA 1
ATOM 734 C C . PRO A 1 94 ? -26.603 56.086 9.290 1.00 47.66 94 PRO A C 1
ATOM 736 O O . PRO A 1 94 ? -25.776 56.744 9.912 1.00 47.66 94 PRO A O 1
ATOM 739 N N . LYS A 1 95 ? -26.125 55.200 8.412 1.00 34.72 95 LYS A N 1
ATOM 740 C CA . LYS A 1 95 ? -25.832 55.485 6.990 1.00 34.72 95 LYS A CA 1
ATOM 741 C C . LYS A 1 95 ? -25.206 54.209 6.401 1.00 34.72 95 LYS A C 1
ATOM 743 O O . LYS A 1 95 ? -24.306 53.650 7.013 1.00 34.72 95 LYS A O 1
ATOM 748 N N . GLN A 1 96 ? -25.830 53.617 5.374 1.00 34.69 96 GLN A N 1
ATOM 749 C CA . GLN A 1 96 ? -25.527 53.849 3.945 1.00 34.69 96 GLN A CA 1
ATOM 750 C C . GLN A 1 96 ? -24.159 53.258 3.586 1.00 34.69 96 GLN A C 1
ATOM 752 O O . GLN A 1 96 ? -23.187 53.512 4.274 1.00 34.69 96 GLN A O 1
ATOM 757 N N . GLN A 1 97 ? -23.961 52.461 2.546 1.00 37.09 97 GLN A N 1
ATOM 758 C CA . GLN A 1 97 ? -24.480 52.420 1.171 1.00 37.09 97 GLN A CA 1
ATOM 759 C C . GLN A 1 97 ? -23.515 51.414 0.483 1.00 37.09 97 GLN A C 1
ATOM 761 O O . GLN A 1 97 ? -22.410 51.206 0.973 1.00 37.09 97 GLN A O 1
ATOM 766 N N . ASP A 1 98 ? -23.750 50.753 -0.632 1.00 30.94 98 ASP A N 1
ATOM 767 C CA . ASP A 1 98 ? -24.840 50.707 -1.582 1.00 30.94 98 ASP A CA 1
ATOM 768 C C . ASP A 1 98 ? -24.634 49.417 -2.391 1.00 30.94 98 ASP A C 1
ATOM 770 O O . ASP A 1 98 ? -23.540 48.852 -2.471 1.00 30.94 98 ASP A O 1
ATOM 774 N N . ALA A 1 99 ? -25.734 48.979 -2.973 1.00 33.94 99 ALA A N 1
ATOM 775 C CA . ALA A 1 99 ? -25.880 47.945 -3.967 1.00 33.94 99 ALA A CA 1
ATOM 776 C C . ALA A 1 99 ? -24.939 48.114 -5.169 1.00 33.94 99 ALA A C 1
ATOM 778 O O . ALA A 1 99 ? -24.567 49.221 -5.542 1.00 33.94 99 ALA A O 1
ATOM 779 N N . THR A 1 100 ? -24.684 47.014 -5.881 1.00 29.70 100 THR A N 1
ATOM 780 C CA . THR A 1 100 ? -25.184 46.770 -7.258 1.00 29.70 100 THR A CA 1
ATOM 781 C C . THR A 1 100 ? -24.546 45.481 -7.799 1.00 29.70 100 THR A C 1
ATOM 783 O O . THR A 1 100 ? -23.344 45.288 -7.729 1.00 29.70 100 THR A O 1
ATOM 786 N N . LYS A 1 101 ? -25.336 44.428 -8.032 1.00 33.62 101 LYS A N 1
ATOM 787 C CA . LYS A 1 101 ? -26.096 44.063 -9.250 1.00 33.62 101 LYS A CA 1
ATOM 788 C C . LYS A 1 101 ? -25.271 43.362 -10.347 1.00 33.62 101 LYS A C 1
ATOM 790 O O . LYS A 1 101 ? -24.459 43.969 -11.020 1.00 33.62 101 LYS A O 1
ATOM 795 N N . GLN A 1 102 ? -25.718 42.126 -10.579 1.00 31.58 102 GLN A N 1
ATOM 796 C CA . GLN A 1 102 ? -26.002 41.464 -11.859 1.00 31.58 102 GLN A CA 1
ATOM 797 C C . GLN A 1 102 ? -24.872 40.985 -12.791 1.00 31.58 102 GLN A C 1
ATOM 799 O O . GLN A 1 102 ? -24.143 41.762 -13.382 1.00 31.58 102 GLN A O 1
ATOM 804 N N . VAL A 1 103 ? -24.925 39.659 -12.997 1.00 31.48 103 VAL A N 1
ATOM 805 C CA . VAL A 1 103 ? -25.031 38.911 -14.270 1.00 31.48 103 VAL A CA 1
ATOM 806 C C . VAL A 1 103 ? -24.018 39.225 -15.375 1.00 31.48 103 VAL A C 1
ATOM 808 O O . VAL A 1 103 ? -24.052 40.283 -15.989 1.00 31.48 103 VAL A O 1
ATOM 811 N N . GLY A 1 104 ? -23.259 38.200 -15.769 1.00 27.48 104 GLY A N 1
ATOM 812 C CA . GLY A 1 104 ? -22.566 38.172 -17.053 1.00 27.48 104 GLY A CA 1
ATOM 813 C C . GLY A 1 104 ? -21.682 36.942 -17.216 1.00 27.48 104 GLY A C 1
ATOM 814 O O . GLY A 1 104 ? -20.733 36.754 -16.472 1.00 27.48 104 GLY A O 1
ATOM 815 N N . SER A 1 105 ? -22.041 36.113 -18.188 1.00 34.75 105 SER A N 1
ATOM 816 C CA . SER A 1 105 ? -21.334 34.952 -18.731 1.00 34.75 105 SER A CA 1
ATOM 817 C C . SER A 1 105 ? -19.859 35.184 -19.079 1.00 34.75 105 SER A C 1
ATOM 819 O O . SER A 1 105 ? -19.520 36.232 -19.624 1.00 34.75 105 SER A O 1
ATOM 821 N N . GLY A 1 106 ? -19.040 34.141 -18.936 1.00 27.78 106 GLY A N 1
ATOM 822 C CA . GLY A 1 106 ? -17.733 34.042 -19.584 1.00 27.78 106 GLY A CA 1
ATOM 823 C C . GLY A 1 106 ? -16.965 32.803 -19.129 1.00 27.78 106 GLY A C 1
ATOM 824 O O . GLY A 1 106 ? -16.499 32.757 -17.998 1.00 27.78 106 GLY A O 1
ATOM 825 N N . ASP A 1 107 ? -16.869 31.809 -20.009 1.00 37.19 107 ASP A N 1
ATOM 826 C CA . ASP A 1 107 ? -15.822 30.781 -19.982 1.00 37.19 107 ASP A CA 1
ATOM 827 C C . ASP A 1 107 ? -14.452 31.465 -20.137 1.00 37.19 107 ASP A C 1
ATOM 829 O O . ASP A 1 107 ? -14.332 32.411 -20.926 1.00 37.19 107 ASP A O 1
ATOM 833 N N . PRO A 1 108 ? -13.441 31.049 -19.362 1.00 39.94 108 PRO A N 1
ATOM 834 C CA . PRO A 1 108 ? -12.248 30.562 -20.039 1.00 39.94 108 PRO A CA 1
ATOM 835 C C . PRO A 1 108 ? -11.606 29.344 -19.358 1.00 39.94 108 PRO A C 1
ATOM 837 O O . PRO A 1 108 ? -11.376 29.290 -18.149 1.00 39.94 108 PRO A O 1
ATOM 840 N N . THR A 1 109 ? -11.213 28.409 -20.214 1.00 42.94 109 THR A N 1
ATOM 841 C CA . THR A 1 109 ? -10.051 27.531 -20.075 1.00 42.94 109 THR A CA 1
ATOM 842 C C . THR A 1 109 ? -8.838 28.254 -19.477 1.00 42.94 109 THR A C 1
ATOM 844 O O . THR A 1 109 ? -8.457 29.283 -20.025 1.00 42.94 109 THR A O 1
ATOM 847 N N . GLU A 1 110 ? -8.205 27.696 -18.436 1.00 34.47 110 GLU A N 1
ATOM 848 C CA . GLU A 1 110 ? -6.736 27.612 -18.284 1.00 34.47 110 GLU A CA 1
ATOM 849 C C . GLU A 1 110 ? -6.313 26.867 -16.995 1.00 34.47 110 GLU A C 1
ATOM 851 O O . GLU A 1 110 ? -6.707 27.197 -15.878 1.00 34.47 110 GLU A O 1
ATOM 856 N N . ASP A 1 111 ? -5.538 25.802 -17.215 1.00 33.91 111 ASP A N 1
ATOM 857 C CA . ASP A 1 111 ? -4.398 25.282 -16.451 1.00 33.91 111 ASP A CA 1
ATOM 858 C C . ASP A 1 111 ? -4.340 25.429 -14.918 1.00 33.91 111 ASP A C 1
ATOM 860 O O . ASP A 1 111 ? -3.870 26.412 -14.346 1.00 33.91 111 ASP A O 1
ATOM 864 N N . LEU A 1 112 ? -4.645 24.316 -14.240 1.00 33.53 112 LEU A N 1
ATOM 865 C CA . LEU A 1 112 ? -4.174 24.042 -12.883 1.00 33.53 112 LEU A CA 1
ATOM 866 C C . LEU A 1 112 ? -2.737 23.487 -12.932 1.00 33.53 112 LEU A C 1
ATOM 868 O O . LEU A 1 112 ? -2.516 22.435 -13.542 1.00 33.53 112 LEU A O 1
ATOM 872 N N . PRO A 1 113 ? -1.757 24.107 -12.248 1.00 35.34 113 PRO A N 1
ATOM 873 C CA . PRO A 1 113 ? -0.415 23.564 -12.158 1.00 35.34 113 PRO A CA 1
ATOM 874 C C . PRO A 1 113 ? -0.436 22.358 -11.216 1.00 35.34 113 PRO A C 1
ATOM 876 O O . PRO A 1 113 ? -0.626 22.471 -10.004 1.00 35.34 113 PRO A O 1
ATOM 879 N N . TYR A 1 114 ? -0.236 21.178 -11.793 1.00 31.17 114 TYR A N 1
ATOM 880 C CA . TYR A 1 114 ? 0.076 19.958 -11.064 1.00 31.17 114 TYR A CA 1
ATOM 881 C C . TYR A 1 114 ? 1.373 20.184 -10.278 1.00 31.17 114 TYR A C 1
ATOM 883 O O . TYR A 1 114 ? 2.461 20.235 -10.858 1.00 31.17 114 TYR A O 1
ATOM 891 N N . ILE A 1 115 ? 1.262 20.348 -8.957 1.00 39.62 115 ILE A N 1
ATOM 892 C CA . ILE A 1 115 ? 2.413 20.383 -8.056 1.00 39.62 115 ILE A CA 1
ATOM 893 C C . ILE A 1 115 ? 3.094 19.015 -8.142 1.00 39.62 115 ILE A C 1
ATOM 895 O O . ILE A 1 115 ? 2.670 18.025 -7.547 1.00 39.62 115 ILE A O 1
ATOM 899 N N . ARG A 1 116 ? 4.162 18.962 -8.937 1.00 40.47 116 ARG A N 1
ATOM 900 C CA . ARG A 1 116 ? 5.128 17.871 -8.960 1.00 40.47 116 ARG A CA 1
ATOM 901 C C . ARG A 1 116 ? 5.970 18.011 -7.697 1.00 40.47 116 ARG A C 1
ATOM 903 O O . ARG A 1 116 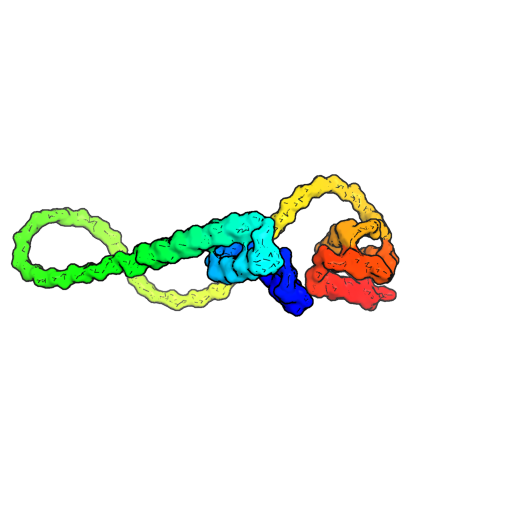? 7.007 18.664 -7.717 1.00 40.47 116 ARG A O 1
ATOM 910 N N . GLU A 1 117 ? 5.504 17.433 -6.594 1.00 35.34 117 GLU A N 1
ATOM 911 C CA . GLU A 1 117 ? 6.316 17.296 -5.385 1.00 35.34 117 GLU A CA 1
ATOM 912 C C . GLU A 1 117 ? 7.465 16.330 -5.684 1.00 35.34 117 GLU A C 1
ATOM 914 O O . GLU A 1 117 ? 7.354 15.103 -5.615 1.00 35.34 117 GLU A O 1
ATOM 919 N N . ALA A 1 118 ? 8.579 16.927 -6.103 1.00 37.12 118 ALA A N 1
ATOM 920 C CA . ALA A 1 118 ? 9.892 16.337 -6.043 1.00 37.12 118 ALA A CA 1
ATOM 921 C C . ALA A 1 118 ? 10.161 15.979 -4.581 1.00 37.12 118 ALA A C 1
ATOM 923 O O . ALA A 1 118 ? 10.360 16.849 -3.737 1.00 37.12 118 ALA A O 1
ATOM 924 N N . PHE A 1 119 ? 10.149 14.684 -4.281 1.00 31.83 119 PHE A N 1
ATOM 925 C CA . PHE A 1 119 ? 10.742 14.196 -3.051 1.00 31.83 119 PHE A CA 1
ATOM 926 C C . PHE A 1 119 ? 12.258 14.339 -3.216 1.00 31.83 119 PHE A C 1
ATOM 928 O O . PHE A 1 119 ? 12.924 13.478 -3.794 1.00 31.83 119 PHE A O 1
ATOM 935 N N . GLU A 1 120 ? 12.778 15.482 -2.768 1.00 44.50 120 GLU A N 1
ATOM 936 C CA . GLU A 1 120 ? 14.175 15.648 -2.400 1.00 44.50 120 GLU A CA 1
ATOM 937 C C . GLU A 1 120 ? 14.511 14.555 -1.387 1.00 44.50 120 GLU A C 1
ATOM 939 O O . GLU A 1 120 ? 14.151 14.629 -0.215 1.00 44.50 120 GLU A O 1
ATOM 944 N N . ASN A 1 121 ? 15.186 13.505 -1.850 1.00 40.78 121 ASN A N 1
ATOM 945 C CA . ASN A 1 121 ? 15.962 12.666 -0.959 1.00 40.78 121 ASN A CA 1
ATOM 946 C C . ASN A 1 121 ? 17.426 13.032 -1.173 1.00 40.78 121 ASN A C 1
ATOM 948 O O . ASN A 1 121 ? 18.055 12.682 -2.171 1.00 40.78 121 ASN A O 1
ATOM 952 N N . SER A 1 122 ? 17.908 13.820 -0.225 1.00 41.41 122 SER A N 1
ATOM 953 C CA . SER A 1 122 ? 19.280 14.245 -0.021 1.00 41.41 122 SER A CA 1
ATOM 954 C C . SER A 1 122 ? 20.274 13.088 -0.132 1.00 41.41 122 SER A C 1
ATOM 956 O O . SER A 1 122 ? 20.270 12.224 0.735 1.00 41.41 122 SER A O 1
ATOM 958 N N . HIS A 1 123 ? 21.172 13.131 -1.121 1.00 40.50 123 HIS A N 1
ATOM 959 C CA . HIS A 1 123 ? 22.591 12.800 -0.951 1.00 40.50 123 HIS A CA 1
ATOM 960 C C . HIS A 1 123 ? 23.439 13.568 -1.985 1.00 40.50 123 HIS A C 1
ATOM 962 O O . HIS A 1 123 ? 23.076 13.716 -3.146 1.00 40.50 123 HIS A O 1
ATOM 968 N N . SER A 1 124 ? 24.542 14.108 -1.476 1.00 38.66 124 SER A N 1
ATOM 969 C CA . SER A 1 124 ? 25.508 15.074 -2.017 1.00 38.66 124 SER A CA 1
ATOM 970 C C . SER A 1 124 ? 26.147 14.742 -3.381 1.00 38.66 124 SER A C 1
ATOM 972 O O . SER A 1 124 ? 26.207 13.574 -3.765 1.00 38.66 124 SER A O 1
ATOM 974 N N . PRO A 1 125 ? 26.702 15.758 -4.079 1.00 51.09 125 PRO A N 1
ATOM 975 C CA . PRO A 1 125 ? 27.148 15.657 -5.461 1.00 51.09 125 PRO A CA 1
ATOM 976 C C . PRO A 1 125 ? 28.489 14.930 -5.539 1.00 51.09 125 PRO A C 1
ATOM 978 O O . PRO A 1 125 ? 29.477 15.345 -4.936 1.00 51.09 125 PRO A O 1
ATOM 981 N N . SER A 1 126 ? 28.546 13.860 -6.323 1.00 36.97 126 SER A N 1
ATOM 982 C CA . SER A 1 126 ? 29.813 13.394 -6.869 1.00 36.97 126 SER A CA 1
ATOM 983 C C . SER A 1 126 ? 29.699 13.440 -8.379 1.00 36.97 126 SER A C 1
ATOM 985 O O . SER A 1 126 ? 29.171 12.537 -9.024 1.00 36.97 126 SER A O 1
ATOM 987 N N . GLU A 1 127 ? 30.171 14.556 -8.926 1.00 49.19 127 GLU A N 1
ATOM 988 C CA . GLU A 1 127 ? 30.649 14.647 -10.294 1.00 49.19 127 GLU A CA 1
ATOM 989 C C . GLU A 1 127 ? 31.701 13.550 -10.507 1.00 49.19 127 GLU A C 1
ATOM 991 O O . GLU A 1 127 ? 32.889 13.721 -10.244 1.00 49.19 1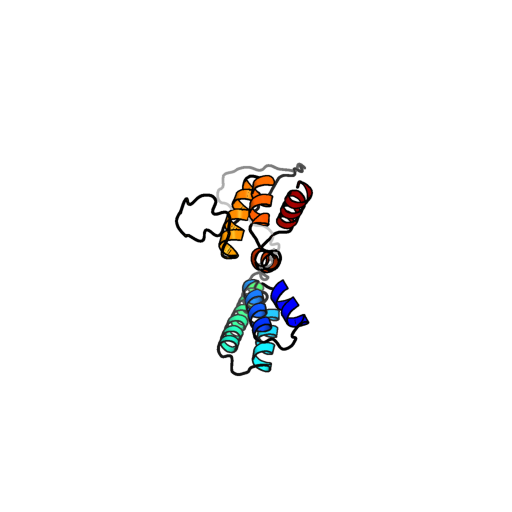27 GLU A O 1
ATOM 996 N N . LYS A 1 128 ? 31.263 12.378 -10.958 1.00 42.09 128 LYS A N 1
ATOM 997 C CA . LYS A 1 128 ? 32.130 11.401 -11.606 1.00 42.09 128 LYS A CA 1
ATOM 998 C C . LYS A 1 128 ? 31.462 11.016 -12.904 1.00 42.09 128 LYS A C 1
ATOM 1000 O O . LYS A 1 128 ? 30.437 10.341 -12.932 1.00 42.09 128 LYS A O 1
ATOM 1005 N N . GLY A 1 129 ? 32.028 11.574 -13.967 1.00 44.72 129 GLY A N 1
ATOM 1006 C CA . GLY A 1 129 ? 31.584 11.381 -15.330 1.00 44.72 129 GLY A CA 1
ATOM 1007 C C . GLY A 1 129 ? 31.502 9.910 -15.710 1.00 44.72 129 GLY A C 1
ATOM 1008 O O . GLY A 1 129 ? 32.227 9.078 -15.171 1.00 44.72 129 GLY A O 1
ATOM 1009 N N . ALA A 1 130 ? 30.602 9.652 -16.658 1.00 50.84 130 ALA A N 1
ATOM 1010 C CA . ALA A 1 130 ? 30.669 8.577 -17.639 1.00 50.84 130 ALA A CA 1
ATOM 1011 C C . ALA A 1 130 ? 31.434 7.326 -17.179 1.00 50.84 130 ALA A C 1
ATOM 1013 O O . ALA A 1 130 ? 32.449 6.960 -17.772 1.00 50.84 130 ALA A O 1
ATOM 1014 N N . LEU A 1 131 ? 30.954 6.647 -16.133 1.00 52.12 131 LEU A N 1
ATOM 1015 C CA . LEU A 1 131 ? 31.383 5.275 -15.927 1.00 52.12 131 LEU A CA 1
ATOM 1016 C C . LEU A 1 131 ? 30.507 4.400 -16.814 1.00 52.12 131 LEU A C 1
ATOM 1018 O O . LEU A 1 131 ? 29.356 4.108 -16.504 1.00 52.12 131 LEU A O 1
ATOM 1022 N N . LEU A 1 132 ? 31.097 4.016 -17.942 1.00 60.66 132 LEU A N 1
ATOM 1023 C CA . LEU A 1 132 ? 30.564 3.168 -19.005 1.00 60.66 132 LEU A CA 1
ATOM 1024 C C . LEU A 1 132 ? 30.162 1.758 -18.534 1.00 60.66 132 LEU A C 1
ATOM 1026 O O . LEU A 1 132 ? 30.040 0.870 -19.355 1.00 60.66 132 LEU A O 1
ATOM 1030 N N . LYS A 1 133 ? 29.988 1.483 -17.240 1.00 66.75 133 LYS A N 1
ATOM 1031 C CA . LYS A 1 133 ? 29.479 0.190 -16.777 1.00 66.75 133 LYS A CA 1
ATOM 1032 C C . LYS A 1 133 ? 28.758 0.355 -15.440 1.00 66.75 133 LYS A C 1
ATOM 1034 O O . LYS A 1 133 ? 29.420 0.362 -14.403 1.00 66.75 133 LYS A O 1
ATOM 1039 N N . PRO A 1 134 ? 27.427 0.508 -15.444 1.00 73.31 134 PRO A N 1
ATOM 1040 C CA . PRO A 1 134 ? 26.669 0.546 -14.204 1.00 73.31 134 PRO A CA 1
ATOM 1041 C C . PRO A 1 134 ? 26.789 -0.812 -13.508 1.00 73.31 134 PRO A C 1
ATOM 1043 O O . PRO A 1 134 ? 26.568 -1.858 -14.118 1.00 73.31 134 PRO A O 1
ATOM 1046 N N . THR A 1 135 ? 27.178 -0.801 -12.234 1.00 77.12 135 THR A N 1
ATOM 1047 C CA . THR A 1 135 ? 27.385 -2.028 -11.442 1.00 77.12 135 THR A CA 1
ATOM 1048 C C . THR A 1 135 ? 26.132 -2.462 -10.688 1.00 77.12 135 THR A C 1
ATOM 1050 O O . THR A 1 135 ? 26.049 -3.585 -10.193 1.00 77.12 135 THR A O 1
ATOM 1053 N N . ASN A 1 136 ? 25.143 -1.575 -10.596 1.00 81.62 136 ASN A N 1
ATOM 1054 C CA . ASN A 1 136 ? 23.877 -1.812 -9.922 1.00 81.62 136 ASN A CA 1
ATOM 1055 C C . ASN A 1 136 ? 22.733 -1.025 -10.589 1.00 81.62 136 ASN A C 1
ATOM 1057 O O . ASN A 1 136 ? 22.956 -0.069 -11.337 1.00 81.62 136 ASN A O 1
ATOM 1061 N N . ALA A 1 137 ? 21.490 -1.409 -10.278 1.00 81.50 137 ALA A N 1
ATOM 1062 C CA . ALA A 1 137 ? 20.288 -0.811 -10.868 1.00 81.50 137 ALA A CA 1
ATOM 1063 C C . ALA A 1 137 ? 20.131 0.686 -10.545 1.00 81.50 137 ALA A C 1
ATOM 1065 O O . ALA A 1 137 ? 19.532 1.433 -11.317 1.00 81.50 137 ALA A O 1
ATOM 1066 N N . TYR A 1 138 ? 20.683 1.141 -9.418 1.00 82.44 138 TYR A N 1
ATOM 1067 C CA . TYR A 1 138 ? 20.618 2.538 -9.000 1.00 82.44 138 TYR A CA 1
ATOM 1068 C C . TYR A 1 138 ? 21.540 3.432 -9.844 1.00 82.44 138 TYR A C 1
ATOM 1070 O O . TYR A 1 138 ? 21.120 4.491 -10.307 1.00 82.44 138 TYR A O 1
ATOM 1078 N N . GLU A 1 139 ? 22.768 2.987 -10.113 1.00 83.94 139 GLU A N 1
ATOM 1079 C CA . GLU A 1 139 ? 23.703 3.649 -11.032 1.00 83.94 139 GLU A CA 1
ATOM 1080 C C . GLU A 1 139 ? 23.150 3.705 -12.454 1.00 83.94 139 GLU A C 1
ATOM 1082 O O . GLU A 1 139 ? 23.176 4.769 -13.077 1.00 83.94 139 GLU A O 1
ATOM 1087 N N . PHE A 1 140 ? 22.586 2.592 -12.939 1.00 86.06 140 PHE A N 1
ATOM 1088 C CA . PHE A 1 140 ? 21.924 2.550 -14.243 1.00 86.06 140 PHE A CA 1
ATOM 1089 C C . PHE A 1 140 ? 20.781 3.567 -14.309 1.00 86.06 140 PHE A C 1
ATOM 1091 O O . PHE A 1 140 ? 20.731 4.379 -15.229 1.00 86.06 140 PHE A O 1
ATOM 1098 N N . GLY A 1 141 ? 19.901 3.578 -13.303 1.00 83.62 141 GLY A N 1
ATOM 1099 C CA . GLY A 1 141 ? 18.766 4.496 -13.244 1.00 83.62 141 GLY A CA 1
ATOM 1100 C C . GLY A 1 141 ? 19.180 5.969 -13.220 1.00 83.62 141 GLY A C 1
ATOM 1101 O O . GLY A 1 141 ? 18.560 6.788 -13.897 1.00 83.62 141 GLY A O 1
ATOM 1102 N N . GLN A 1 142 ? 20.240 6.328 -12.491 1.00 82.81 142 GLN A N 1
ATOM 1103 C CA . GLN A 1 142 ? 20.759 7.699 -12.486 1.00 82.81 142 GLN A CA 1
ATOM 1104 C C . GLN A 1 142 ? 21.323 8.101 -13.851 1.00 82.81 142 GLN A C 1
ATOM 1106 O O . GLN A 1 142 ? 20.927 9.137 -14.389 1.00 82.81 142 GLN A O 1
ATOM 1111 N N . ALA A 1 143 ? 22.199 7.277 -14.433 1.00 84.88 143 ALA A N 1
ATOM 1112 C CA . ALA A 1 143 ? 22.788 7.549 -15.741 1.00 84.88 143 ALA A CA 1
ATOM 1113 C C . ALA A 1 143 ? 21.701 7.663 -16.820 1.00 84.88 143 ALA A C 1
ATOM 1115 O O . ALA A 1 143 ? 21.644 8.654 -17.547 1.00 84.88 143 ALA A O 1
ATOM 1116 N N . PHE A 1 144 ? 20.772 6.708 -16.854 1.00 85.38 144 PHE A N 1
ATOM 1117 C CA . PHE A 1 144 ? 19.655 6.693 -17.790 1.00 85.38 144 PHE A CA 1
ATOM 1118 C C . PHE A 1 144 ? 18.759 7.930 -17.643 1.00 85.38 144 PHE A C 1
ATOM 1120 O O . PHE A 1 144 ? 18.388 8.544 -18.639 1.00 85.38 144 PHE A O 1
ATOM 1127 N N . ASN A 1 145 ? 18.460 8.369 -16.415 1.00 84.06 145 ASN A N 1
ATOM 1128 C CA . ASN A 1 145 ? 17.664 9.579 -16.186 1.00 84.06 145 ASN A CA 1
ATOM 1129 C C . ASN A 1 145 ? 18.363 10.862 -16.665 1.00 84.06 145 ASN A C 1
ATOM 1131 O O . ASN A 1 145 ? 17.701 11.757 -17.201 1.00 84.06 145 ASN A O 1
ATOM 1135 N N . VAL A 1 146 ? 19.687 10.958 -16.508 1.00 86.00 146 VAL A N 1
ATOM 1136 C CA . VAL A 1 146 ? 20.475 12.088 -17.026 1.00 86.00 146 VAL A CA 1
ATOM 1137 C C . VAL A 1 146 ? 20.429 12.122 -18.555 1.00 86.00 146 VAL A C 1
ATOM 1139 O O . VAL A 1 146 ? 20.190 13.182 -19.135 1.00 86.00 146 VAL A O 1
ATOM 1142 N N . LEU A 1 147 ? 20.605 10.972 -19.208 1.00 85.50 147 LEU A N 1
ATOM 1143 C CA . LEU A 1 147 ? 20.543 10.858 -20.669 1.00 85.50 147 LEU A CA 1
ATOM 1144 C C . LEU A 1 147 ? 19.134 11.135 -21.198 1.00 85.50 147 LEU A C 1
ATOM 1146 O O . LEU A 1 147 ? 18.972 11.873 -22.171 1.00 85.50 147 LEU A O 1
ATOM 1150 N N . ARG A 1 148 ? 18.111 10.656 -20.481 1.00 81.62 148 ARG A N 1
ATOM 1151 C CA . ARG A 1 148 ? 16.703 10.951 -20.761 1.00 81.62 148 ARG A CA 1
ATOM 1152 C C . ARG A 1 148 ? 16.417 12.445 -20.726 1.00 81.62 148 ARG A C 1
ATOM 1154 O O . ARG A 1 148 ? 15.787 12.969 -21.640 1.00 81.62 148 ARG A O 1
ATOM 1161 N N . SER A 1 149 ? 16.934 13.141 -19.715 1.00 80.88 149 SER A N 1
ATOM 1162 C CA . SER A 1 149 ? 16.774 14.596 -19.575 1.00 80.88 149 SER A CA 1
ATOM 1163 C C . SER A 1 149 ? 17.436 15.366 -20.721 1.00 80.88 149 SER A C 1
ATOM 1165 O O . SER A 1 149 ? 16.947 16.418 -21.123 1.00 80.88 149 SER A O 1
ATOM 1167 N N . LYS A 1 150 ? 18.525 14.825 -21.276 1.00 83.31 150 LYS A N 1
ATOM 1168 C CA . LYS A 1 150 ? 19.250 15.398 -22.418 1.00 83.31 150 LYS A CA 1
ATOM 1169 C C . LYS A 1 150 ? 18.723 14.934 -23.783 1.00 83.31 150 LYS A C 1
ATOM 1171 O O . LYS A 1 150 ? 19.190 15.443 -24.795 1.00 83.31 150 LYS A O 1
ATOM 1176 N N . LYS A 1 151 ? 17.762 13.998 -23.820 1.00 82.12 151 LYS A N 1
ATOM 1177 C CA . LYS A 1 151 ? 17.273 13.313 -25.035 1.00 82.12 151 LYS A CA 1
ATOM 1178 C C . LYS A 1 151 ? 18.401 12.719 -25.892 1.00 82.12 151 LYS A C 1
ATOM 1180 O O . LYS A 1 151 ? 18.283 12.622 -27.112 1.00 82.12 151 LYS A O 1
ATOM 1185 N N . ASP A 1 152 ? 19.490 12.319 -25.244 1.00 83.94 152 ASP A N 1
ATOM 1186 C CA . ASP A 1 152 ? 20.674 11.792 -25.914 1.00 83.94 152 ASP A CA 1
ATOM 1187 C C . ASP A 1 152 ? 20.501 10.290 -26.164 1.00 83.94 152 ASP A C 1
ATOM 1189 O O . ASP A 1 152 ? 20.756 9.452 -25.296 1.00 83.94 152 ASP A O 1
ATOM 1193 N N . SER A 1 153 ? 19.998 9.961 -27.354 1.00 83.19 153 SER A N 1
ATOM 1194 C CA . SER A 1 153 ? 19.702 8.576 -27.741 1.00 83.19 153 SER A CA 1
ATOM 1195 C C . SER A 1 153 ? 20.975 7.774 -28.022 1.00 83.19 153 SER A C 1
ATOM 1197 O O . SER A 1 153 ? 21.014 6.575 -27.763 1.00 83.19 153 SER A O 1
ATOM 1199 N N . THR A 1 154 ? 22.040 8.434 -28.480 1.00 84.56 154 THR A N 1
ATOM 1200 C CA . THR A 1 154 ? 23.320 7.790 -28.798 1.00 84.56 154 THR A CA 1
ATOM 1201 C C . THR A 1 154 ? 24.053 7.382 -27.526 1.00 84.56 154 THR A C 1
ATOM 1203 O O . THR A 1 154 ? 24.432 6.222 -27.380 1.00 84.56 154 THR A O 1
ATOM 1206 N N . ALA A 1 155 ? 24.167 8.281 -26.547 1.00 84.69 155 ALA A N 1
ATOM 1207 C CA . ALA A 1 155 ? 24.746 7.929 -25.253 1.00 84.69 155 ALA A CA 1
ATOM 1208 C C . ALA A 1 155 ? 23.887 6.897 -24.496 1.00 84.69 155 ALA A C 1
ATOM 1210 O O . ALA A 1 155 ? 24.410 6.087 -23.728 1.00 84.69 155 ALA A O 1
ATOM 1211 N N . CYS A 1 156 ? 22.567 6.889 -24.723 1.00 85.12 156 CYS A N 1
ATOM 1212 C CA . CYS A 1 156 ? 21.671 5.862 -24.190 1.00 85.12 156 CYS A CA 1
ATOM 1213 C C . CYS A 1 156 ? 21.977 4.481 -24.794 1.00 85.12 156 CYS A C 1
ATOM 1215 O O . CYS A 1 156 ? 22.096 3.504 -24.054 1.00 85.12 156 CYS A O 1
ATOM 1217 N N . ALA A 1 157 ? 22.188 4.403 -26.111 1.00 86.06 157 ALA A N 1
ATOM 1218 C CA . ALA A 1 157 ? 22.598 3.173 -26.786 1.00 86.06 157 ALA A CA 1
ATOM 1219 C C . ALA A 1 157 ? 23.953 2.663 -26.266 1.00 86.06 157 ALA A C 1
ATOM 1221 O O . ALA A 1 157 ? 24.110 1.470 -26.007 1.00 86.06 157 ALA A O 1
ATOM 1222 N N . GLU A 1 158 ? 24.916 3.560 -26.029 1.00 84.94 158 GLU A N 1
ATOM 1223 C CA . GLU A 1 158 ? 26.198 3.194 -25.419 1.00 84.94 158 GLU A CA 1
ATOM 1224 C C . GLU A 1 158 ? 26.033 2.660 -23.992 1.00 84.94 158 GLU A C 1
ATOM 1226 O O . GLU A 1 158 ? 26.637 1.646 -23.640 1.00 84.94 158 GLU A O 1
ATOM 1231 N N . LEU A 1 159 ? 25.187 3.289 -23.172 1.00 85.62 159 LEU A N 1
ATOM 1232 C CA . LEU A 1 159 ? 24.877 2.805 -21.826 1.00 85.62 159 LEU A CA 1
ATOM 1233 C C . LEU A 1 159 ? 24.265 1.397 -21.868 1.00 85.62 159 LEU A C 1
ATOM 1235 O O . LEU A 1 159 ? 24.685 0.529 -21.104 1.00 85.62 159 LEU A O 1
ATOM 1239 N N . LEU A 1 160 ? 23.322 1.155 -22.784 1.00 85.25 160 LEU A N 1
ATOM 1240 C CA . LEU A 1 160 ? 22.682 -0.149 -22.978 1.00 85.25 160 LEU A CA 1
ATOM 1241 C C . LEU A 1 160 ? 23.666 -1.211 -23.484 1.00 85.25 160 LEU A C 1
ATOM 1243 O O . LEU A 1 160 ? 23.615 -2.347 -23.022 1.00 85.25 160 LEU A O 1
ATOM 1247 N N . ARG A 1 161 ? 24.611 -0.847 -24.362 1.00 86.25 161 ARG A N 1
ATOM 1248 C CA . ARG A 1 161 ? 25.652 -1.760 -24.873 1.00 86.25 161 ARG A CA 1
ATOM 1249 C C . ARG A 1 161 ? 26.576 -2.286 -23.773 1.00 86.25 161 ARG A C 1
ATOM 1251 O O . ARG A 1 161 ? 27.180 -3.344 -23.926 1.00 86.25 161 ARG A O 1
ATOM 1258 N N . ASN A 1 162 ? 26.693 -1.547 -22.674 1.00 82.94 162 ASN A N 1
ATOM 1259 C CA . ASN A 1 162 ? 27.526 -1.913 -21.535 1.00 82.94 162 ASN A CA 1
ATOM 1260 C C . ASN A 1 162 ? 26.801 -2.757 -20.472 1.00 82.94 162 ASN A C 1
ATOM 1262 O O . ASN A 1 162 ? 27.423 -3.172 -19.489 1.00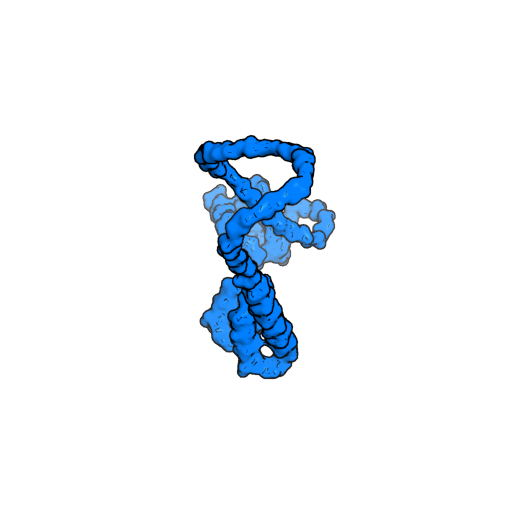 82.94 162 ASN A O 1
ATOM 1266 N N . VAL A 1 163 ? 25.507 -3.024 -20.661 1.00 84.44 163 VAL A N 1
ATOM 1267 C CA . VAL A 1 163 ? 24.700 -3.883 -19.792 1.00 84.44 163 VAL A CA 1
ATOM 1268 C C . VAL A 1 163 ? 24.505 -5.232 -20.473 1.00 84.44 163 VAL A C 1
ATOM 1270 O O . VAL A 1 163 ? 24.110 -5.307 -21.635 1.00 84.44 163 VAL A O 1
ATOM 1273 N N . GLU A 1 164 ? 24.772 -6.324 -19.756 1.00 82.75 164 GLU A N 1
ATOM 1274 C CA . GLU A 1 164 ? 24.519 -7.654 -20.303 1.00 82.75 164 GLU A CA 1
ATOM 1275 C C . GLU A 1 164 ? 23.005 -7.888 -20.469 1.00 82.75 164 GLU A C 1
ATOM 1277 O O . GLU A 1 164 ? 22.230 -7.542 -19.571 1.00 82.75 164 GLU A O 1
ATOM 1282 N N . PRO A 1 165 ? 22.550 -8.545 -21.554 1.00 80.44 165 PRO A N 1
ATOM 1283 C CA . PRO A 1 165 ? 21.121 -8.762 -21.800 1.00 80.44 165 PRO A CA 1
ATOM 1284 C C . PRO A 1 165 ? 20.382 -9.475 -20.658 1.00 80.44 165 PRO A C 1
ATOM 1286 O O . PRO A 1 165 ? 19.192 -9.251 -20.455 1.00 80.44 165 PRO A O 1
ATOM 1289 N N . LYS A 1 166 ? 21.088 -10.319 -19.892 1.00 80.81 166 LYS A N 1
ATOM 1290 C CA . LYS A 1 166 ? 20.548 -11.051 -18.735 1.00 80.81 166 LYS A CA 1
ATOM 1291 C C . LYS A 1 166 ? 20.321 -10.160 -17.504 1.00 80.81 166 LYS A C 1
ATOM 1293 O O . LYS A 1 166 ? 19.433 -10.444 -16.705 1.00 80.81 166 LYS A O 1
ATOM 1298 N N . ASP A 1 167 ? 21.100 -9.087 -17.377 1.00 82.19 167 ASP A N 1
ATOM 1299 C CA . ASP A 1 167 ? 21.056 -8.156 -16.248 1.00 82.19 167 ASP A CA 1
ATOM 1300 C C . ASP A 1 167 ? 20.156 -6.955 -16.551 1.00 82.19 167 ASP A C 1
ATOM 1302 O O . ASP A 1 167 ? 19.653 -6.311 -15.632 1.00 82.19 167 ASP A O 1
ATOM 1306 N N . LEU A 1 168 ? 19.882 -6.686 -17.832 1.00 81.38 168 LEU A N 1
ATOM 1307 C CA . LEU A 1 168 ? 19.015 -5.594 -18.263 1.00 81.38 168 LEU A CA 1
ATOM 1308 C C . LEU A 1 168 ? 17.635 -5.621 -17.577 1.00 81.38 168 LEU A C 1
ATOM 1310 O O . LEU A 1 168 ? 17.268 -4.585 -17.021 1.00 81.38 168 LEU A O 1
ATOM 1314 N N . PRO A 1 169 ? 16.903 -6.757 -17.494 1.00 81.81 169 PRO A N 1
ATOM 1315 C CA . PRO A 1 169 ? 15.659 -6.830 -16.732 1.00 81.81 169 PRO A CA 1
ATOM 1316 C C . PRO A 1 169 ? 15.834 -6.386 -15.278 1.00 81.81 169 PRO A C 1
ATOM 1318 O O . PRO A 1 169 ? 15.037 -5.592 -14.789 1.00 81.81 169 PRO A O 1
ATOM 1321 N N . LEU A 1 170 ? 16.900 -6.820 -14.598 1.00 81.31 170 LEU A N 1
ATOM 1322 C CA . LEU A 1 170 ? 17.188 -6.453 -13.205 1.00 81.31 170 LEU A CA 1
ATOM 1323 C C . LEU A 1 170 ? 17.513 -4.959 -13.054 1.00 81.31 170 LEU A C 1
ATOM 1325 O O . LEU A 1 170 ? 17.121 -4.350 -12.057 1.00 81.31 170 LEU A O 1
ATOM 1329 N N . MET A 1 171 ? 18.178 -4.355 -14.043 1.00 78.12 171 MET A N 1
ATOM 1330 C CA . MET A 1 171 ? 18.504 -2.923 -14.055 1.00 78.12 171 MET A CA 1
ATOM 1331 C C . MET A 1 171 ? 17.269 -2.042 -14.290 1.00 78.12 171 MET A C 1
ATOM 1333 O O . MET A 1 171 ? 17.161 -0.969 -13.701 1.00 78.12 171 MET A O 1
ATOM 1337 N N . ILE A 1 172 ? 16.312 -2.509 -15.099 1.00 76.31 172 ILE A N 1
ATOM 1338 C CA . ILE A 1 172 ? 15.081 -1.771 -15.434 1.00 76.31 172 ILE A CA 1
ATOM 1339 C C . ILE A 1 172 ? 13.896 -2.081 -14.506 1.00 76.31 172 ILE A C 1
ATOM 1341 O O . ILE A 1 172 ? 12.869 -1.407 -14.575 1.00 76.31 172 ILE A O 1
ATOM 1345 N N . THR A 1 173 ? 14.023 -3.075 -13.615 1.00 69.06 173 THR A N 1
ATOM 1346 C CA . THR A 1 173 ? 12.934 -3.569 -12.742 1.00 69.06 173 THR A CA 1
ATOM 1347 C C . THR A 1 173 ? 12.363 -2.483 -11.816 1.00 69.06 173 THR A C 1
ATOM 1349 O O . THR A 1 173 ? 11.256 -2.627 -11.300 1.00 69.06 173 THR A O 1
ATOM 1352 N N . ASN A 1 174 ? 13.078 -1.373 -11.600 1.00 61.53 174 ASN A N 1
ATOM 1353 C CA . ASN A 1 174 ? 12.821 -0.489 -10.467 1.00 61.53 174 ASN A CA 1
ATOM 1354 C C . ASN A 1 174 ? 12.528 0.975 -10.833 1.00 61.53 174 ASN A C 1
ATOM 1356 O O . ASN A 1 174 ? 13.137 1.873 -10.264 1.00 61.53 174 ASN A O 1
ATOM 1360 N N . LYS A 1 175 ? 11.512 1.199 -11.684 1.00 62.75 175 LYS A N 1
ATOM 1361 C CA . LYS A 1 175 ? 10.934 2.505 -12.099 1.00 62.75 175 LYS A CA 1
ATOM 1362 C C . LYS A 1 175 ? 11.401 3.002 -13.468 1.00 62.75 175 LYS A C 1
ATOM 1364 O O . LYS A 1 175 ? 12.056 4.037 -13.572 1.00 62.75 175 LYS A O 1
ATOM 1369 N N . LEU A 1 176 ? 10.971 2.321 -14.521 1.00 63.94 176 LEU A N 1
ATOM 1370 C CA . LEU A 1 176 ? 10.884 2.939 -15.839 1.00 63.94 176 LEU A CA 1
ATOM 1371 C C . LEU A 1 176 ? 9.411 3.242 -16.137 1.00 63.94 176 LEU A C 1
ATOM 1373 O O . LEU A 1 176 ? 8.564 2.350 -16.126 1.00 63.94 176 LEU A O 1
ATOM 1377 N N . GLU A 1 177 ? 9.109 4.528 -16.299 1.00 65.50 177 GLU A N 1
ATOM 1378 C CA . GLU A 1 177 ? 7.823 5.031 -16.789 1.00 65.50 177 GLU A CA 1
ATOM 1379 C C . GLU A 1 177 ? 7.637 4.613 -18.267 1.00 65.50 177 GLU A C 1
ATOM 1381 O O . GLU A 1 177 ? 8.590 4.206 -18.935 1.00 65.50 177 GLU A O 1
ATOM 1386 N N . SER A 1 178 ? 6.409 4.651 -18.795 1.00 61.22 178 SER A N 1
ATOM 1387 C CA . SER A 1 178 ? 6.094 4.150 -20.148 1.00 61.22 178 SER A CA 1
ATOM 1388 C C . SER A 1 178 ? 6.929 4.798 -21.269 1.00 61.22 178 SER A C 1
ATOM 1390 O O . SER A 1 178 ? 7.164 4.181 -22.302 1.00 61.22 178 SER A O 1
ATOM 1392 N N . ASP A 1 179 ? 7.393 6.029 -21.058 1.00 67.06 179 ASP A N 1
ATOM 1393 C CA . ASP A 1 179 ? 8.249 6.818 -21.952 1.00 67.06 179 ASP A CA 1
ATOM 1394 C C . ASP A 1 179 ? 9.703 6.314 -22.015 1.00 67.06 179 ASP A C 1
ATOM 1396 O O . ASP A 1 179 ? 10.374 6.468 -23.037 1.00 67.06 179 ASP A O 1
ATOM 1400 N N . ALA A 1 180 ? 10.194 5.682 -20.950 1.00 72.62 180 ALA A N 1
ATOM 1401 C CA . ALA A 1 180 ? 11.552 5.155 -20.891 1.00 72.62 180 ALA A CA 1
ATOM 1402 C C . ALA A 1 180 ? 11.751 3.975 -21.847 1.00 72.62 180 ALA A C 1
ATOM 1404 O O . ALA A 1 180 ? 12.796 3.871 -22.486 1.00 72.62 180 ALA A O 1
ATOM 1405 N N . PHE A 1 181 ? 10.736 3.121 -21.997 1.00 78.19 181 PHE A N 1
ATOM 1406 C CA . PHE A 1 181 ? 10.772 2.044 -22.983 1.00 78.19 181 PHE A CA 1
ATOM 1407 C C . PHE A 1 181 ? 10.846 2.603 -24.402 1.00 78.19 181 PHE A C 1
ATOM 1409 O O . PHE A 1 181 ? 11.661 2.131 -25.184 1.00 78.19 181 PHE A O 1
ATOM 1416 N N . THR A 1 182 ? 10.084 3.655 -24.712 1.00 81.44 182 THR A N 1
ATOM 1417 C CA . THR A 1 182 ? 10.140 4.325 -26.019 1.00 81.44 182 THR A CA 1
ATOM 1418 C C . THR A 1 182 ? 11.542 4.838 -26.333 1.00 81.44 182 THR A C 1
ATOM 1420 O O . THR A 1 182 ? 12.033 4.625 -27.436 1.00 81.44 182 THR A O 1
ATOM 1423 N N . MET A 1 183 ? 12.219 5.457 -25.364 1.00 77.69 183 MET A N 1
ATOM 1424 C CA . MET A 1 183 ? 13.597 5.921 -25.548 1.00 77.69 183 MET A CA 1
ATOM 1425 C C . MET A 1 183 ? 14.591 4.763 -25.723 1.00 77.69 183 MET A C 1
ATOM 1427 O O . MET A 1 183 ? 15.500 4.868 -26.540 1.00 77.69 183 MET A O 1
ATOM 1431 N N . ILE A 1 184 ? 14.419 3.658 -24.990 1.00 80.81 184 ILE A N 1
ATOM 1432 C CA . ILE A 1 184 ? 15.243 2.450 -25.162 1.00 80.81 184 ILE A CA 1
ATOM 1433 C C . ILE A 1 184 ? 15.043 1.868 -26.565 1.00 80.81 184 ILE A C 1
ATOM 1435 O O . ILE A 1 184 ? 16.024 1.583 -27.241 1.00 80.81 184 ILE A O 1
ATOM 1439 N N . PHE A 1 185 ? 13.798 1.740 -27.030 1.00 82.62 185 PHE A N 1
ATOM 1440 C CA . PHE A 1 185 ? 13.505 1.251 -28.379 1.00 82.62 185 PHE A CA 1
ATOM 1441 C C . PHE A 1 185 ? 14.092 2.168 -29.453 1.00 82.62 185 PHE A C 1
ATOM 1443 O O . PHE A 1 185 ? 14.771 1.679 -30.344 1.00 82.62 185 PHE A O 1
ATOM 1450 N N . GLN A 1 186 ? 13.941 3.488 -29.325 1.00 81.56 186 GLN A N 1
ATOM 1451 C CA . GLN A 1 186 ? 14.534 4.451 -30.262 1.00 81.56 186 GLN A CA 1
ATOM 1452 C C . GLN A 1 186 ? 16.068 4.387 -30.290 1.00 81.56 186 GLN A C 1
ATOM 1454 O O . GLN A 1 186 ? 16.670 4.494 -31.355 1.00 81.56 186 GLN A O 1
ATOM 1459 N N . ALA A 1 187 ? 16.708 4.188 -29.135 1.00 80.69 187 ALA A N 1
ATOM 1460 C CA . ALA A 1 187 ? 18.157 4.026 -29.045 1.00 80.69 187 ALA A CA 1
ATOM 1461 C C . ALA A 1 187 ? 18.646 2.706 -29.672 1.00 80.69 187 ALA A C 1
ATOM 1463 O O . ALA A 1 187 ? 19.754 2.662 -30.201 1.00 80.69 187 ALA A O 1
ATOM 1464 N N . LEU A 1 188 ? 17.829 1.648 -29.625 1.00 77.56 188 LEU A N 1
ATOM 1465 C CA . LEU A 1 188 ? 18.123 0.343 -30.226 1.00 77.56 188 LEU A CA 1
ATOM 1466 C C . LEU A 1 188 ? 17.757 0.256 -31.717 1.00 77.56 188 LEU A C 1
ATOM 1468 O O . LEU A 1 188 ? 18.348 -0.546 -32.422 1.00 77.56 188 LEU A O 1
ATOM 1472 N N . GLU A 1 189 ? 16.797 1.045 -32.206 1.00 76.25 189 GLU A N 1
ATOM 1473 C CA . GLU A 1 189 ? 16.418 1.098 -33.630 1.00 76.25 189 GLU A CA 1
ATOM 1474 C C . GLU A 1 189 ? 17.377 1.957 -34.471 1.00 76.25 189 GLU A C 1
ATOM 1476 O O . GLU A 1 189 ? 17.450 1.797 -35.688 1.00 76.25 189 GLU A O 1
ATOM 1481 N N . GLY A 1 190 ? 18.105 2.883 -33.837 1.00 64.12 190 GLY A N 1
ATOM 1482 C CA . GLY A 1 190 ? 19.044 3.791 -34.500 1.00 64.12 190 GLY A CA 1
ATOM 1483 C C . GLY A 1 190 ? 20.446 3.226 -34.774 1.00 64.12 190 GLY A C 1
ATOM 1484 O O . GLY A 1 190 ? 21.268 3.955 -35.336 1.00 64.12 190 GLY A O 1
ATOM 1485 N N . HIS A 1 191 ? 20.740 1.981 -34.379 1.00 55.41 191 HIS A N 1
ATOM 1486 C CA . HIS A 1 191 ? 22.069 1.352 -34.428 1.00 55.41 191 HIS A CA 1
ATOM 1487 C C . HIS A 1 191 ? 21.990 -0.151 -34.712 1.00 55.41 191 HIS A C 1
ATOM 1489 O O . HIS A 1 191 ? 22.987 -0.679 -35.258 1.00 55.41 191 HIS A O 1
#

pLDDT: mean 72.7, std 22.69, range [27.48, 97.62]